Protein AF-A0A1A9WPB1-F1 (afdb_monomer)

Foldseek 3Di:
DQVVLVVVLCVQQVDDDPALLVCLLLQSVLSNLCVLPPPLLPVVQQDNVDDDLVNSVSSVVSVVSSCVVVPHPDDDPNVCSSVSNRVSSSVVSVVSVVVSVVSVVVVVVVCVVVVHDDPPDDDDDDDDDDDDDDDDDDDDDDDDDDDDDDDDDDDDDDDDDDDDDDDDDDDDDDDDDDDD

Solvent-accessible surface area (backbone atoms only — not comparable to full-atom values): 12005 Å² total; per-residue (Å²): 109,74,66,57,56,42,51,52,52,19,68,74,65,78,49,85,71,90,49,66,43,66,58,30,33,26,42,68,61,40,55,53,46,32,73,76,38,77,82,50,53,47,72,90,75,53,55,77,86,46,83,51,69,72,44,16,54,51,29,43,47,38,44,48,52,31,33,56,74,74,66,51,85,74,82,77,60,58,75,48,30,57,68,48,36,52,68,52,32,45,53,49,49,54,53,50,50,54,56,50,50,56,52,51,51,54,51,50,52,54,33,56,76,67,69,52,84,76,82,86,67,79,92,72,75,87,77,80,81,85,78,84,87,80,88,83,89,82,87,88,85,81,88,80,89,88,85,89,79,92,82,92,85,91,83,91,84,88,84,88,82,88,81,89,84,85,84,90,87,90,87,88,83,90,81,89,80,91,89,135

InterPro domains:
  IPR001715 Calponin homology domain [PF00307] (3-104)
  IPR001715 Calponin homology domain [PS50021] (1-101)
  IPR027328 Microtubule-associated protein RP/EB [PTHR10623] (3-162)
  IPR036872 CH domain superfamily [G3DSA:1.10.418.10] (1-106)
  IPR036872 CH domain superfamily [SSF47576] (3-103)

Mean predicted aligned error: 16.99 Å

pLDDT: mean 71.9, std 26.53, range [24.67, 97.69]

Radius of gyration: 29.9 Å; Cα contacts (8 Å, |Δi|>4): 111; chains: 1; bounding box: 97×43×78 Å

Sequence (180 aa):
MSRELLNWLNAMVEGHYKETEELKSGVAYCQIMEQLFPKCIGMQKLKTDAVLEYEFVHNFKLLQDAFNYMGYEKKISIEDLKRRSFKHNFEFLQWFKKLFDIHRIAQADLLALAGCKISTEPIQKPSILETEEKSITHQPFAETEEKPTTSQATSDSSKKITSQLTPSIKGKISNKAKPV

Secondary structure (DSSP, 8-state):
-HHHHHHHHHHHHT----SGGGGGGSHHHHHHHHHHSTTSS-GGG--TT--SHHHHHHHHHHHHHHHHHTT------HHHHHTT-HHHHHHHHHHHHHHHHHHHHHHHHHHHHTT----------PPP----------------------------------------------------

Structure (mmCIF, N/CA/C/O backbone):
data_AF-A0A1A9WPB1-F1
#
_entry.id   AF-A0A1A9WPB1-F1
#
loop_
_atom_site.group_PDB
_atom_site.id
_atom_site.type_symbol
_atom_site.label_atom_id
_atom_site.label_alt_id
_atom_site.label_comp_id
_atom_site.label_asym_id
_atom_site.label_entity_id
_atom_site.label_seq_id
_atom_site.pdbx_PDB_ins_code
_atom_site.Cartn_x
_atom_site.Cartn_y
_atom_site.Cartn_z
_atom_site.occupancy
_atom_site.B_iso_or_equiv
_atom_site.auth_seq_id
_atom_site.auth_comp_id
_atom_site.auth_asym_id
_atom_site.auth_atom_id
_atom_site.pdbx_PDB_model_num
ATOM 1 N N . MET A 1 1 ? -7.249 13.005 -11.230 1.00 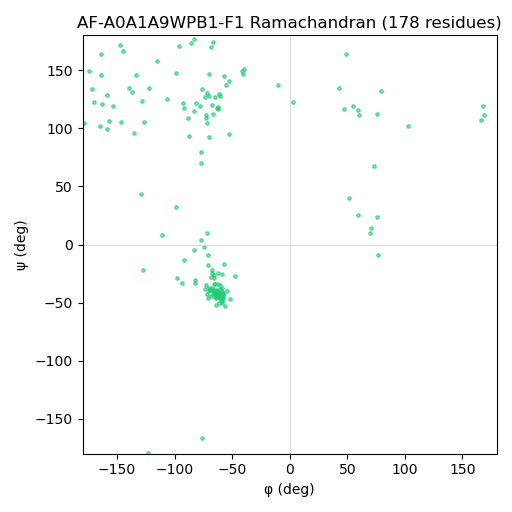61.50 1 MET A N 1
ATOM 2 C CA . MET A 1 1 ? -6.067 12.723 -10.378 1.00 61.50 1 MET A CA 1
ATOM 3 C C . MET A 1 1 ? -6.327 11.694 -9.272 1.00 61.50 1 MET A C 1
ATOM 5 O O . MET A 1 1 ? -5.977 10.544 -9.483 1.00 61.50 1 MET A O 1
ATOM 9 N N . SER A 1 2 ? -6.942 12.015 -8.117 1.00 73.50 2 SER A N 1
ATOM 10 C CA . SER A 1 2 ? -7.079 11.016 -7.024 1.00 73.50 2 SER A CA 1
ATOM 11 C C . SER A 1 2 ? -7.963 9.816 -7.386 1.00 73.50 2 SER A C 1
ATOM 13 O O . SER A 1 2 ? -7.590 8.680 -7.109 1.00 73.50 2 SER A O 1
ATOM 15 N N . ARG A 1 3 ? -9.087 10.054 -8.077 1.00 84.56 3 ARG A N 1
ATOM 16 C CA . ARG A 1 3 ? -9.977 8.988 -8.570 1.00 84.56 3 ARG A CA 1
ATOM 17 C C . ARG A 1 3 ? -9.317 8.060 -9.587 1.00 84.56 3 ARG A C 1
ATOM 19 O O . ARG A 1 3 ? -9.536 6.863 -9.517 1.00 84.56 3 ARG A O 1
ATOM 26 N N . GLU A 1 4 ? -8.498 8.576 -10.500 1.00 91.44 4 GLU A N 1
ATOM 27 C CA . GLU A 1 4 ? -7.783 7.734 -11.475 1.00 91.44 4 GLU A CA 1
ATOM 28 C C . GLU A 1 4 ? -6.815 6.776 -10.781 1.00 91.44 4 GLU A C 1
ATOM 30 O O . GLU A 1 4 ? -6.770 5.593 -11.104 1.00 91.44 4 GLU A O 1
ATOM 35 N N . LEU A 1 5 ? -6.078 7.281 -9.790 1.00 93.31 5 LEU A N 1
ATOM 36 C CA . LEU A 1 5 ? -5.119 6.486 -9.035 1.00 93.31 5 LEU A CA 1
ATOM 37 C C . LEU A 1 5 ? -5.817 5.404 -8.203 1.00 93.31 5 LEU A C 1
ATOM 39 O O . LEU A 1 5 ? -5.347 4.271 -8.130 1.00 93.31 5 LEU A O 1
ATOM 43 N N . LEU A 1 6 ? -6.969 5.741 -7.623 1.00 94.19 6 LEU A N 1
ATOM 44 C CA . LEU A 1 6 ? -7.790 4.786 -6.890 1.00 94.19 6 LEU A CA 1
ATOM 45 C C . LEU A 1 6 ? -8.433 3.746 -7.816 1.00 94.19 6 LEU A C 1
ATOM 47 O O . LEU A 1 6 ? -8.446 2.568 -7.485 1.00 94.19 6 LEU A O 1
ATOM 51 N N . ASN A 1 7 ? -8.896 4.155 -9.000 1.00 95.25 7 ASN A N 1
ATOM 52 C CA . ASN A 1 7 ? -9.425 3.244 -10.014 1.00 95.25 7 ASN A CA 1
ATOM 53 C C . ASN A 1 7 ? -8.358 2.256 -10.493 1.00 95.25 7 ASN A C 1
ATOM 55 O O . ASN A 1 7 ? -8.648 1.072 -10.630 1.00 95.25 7 ASN A O 1
ATOM 59 N N . TRP A 1 8 ? -7.122 2.721 -10.705 1.00 95.12 8 TRP A N 1
ATOM 60 C CA . TRP A 1 8 ? -5.996 1.834 -11.000 1.00 95.12 8 TRP A CA 1
ATOM 61 C C . TRP A 1 8 ? -5.783 0.819 -9.874 1.00 95.12 8 TRP A C 1
ATOM 63 O O . TRP A 1 8 ? -5.683 -0.374 -10.144 1.00 95.12 8 TRP A O 1
ATOM 73 N N . LEU A 1 9 ? -5.746 1.276 -8.621 1.00 96.25 9 LEU A N 1
ATOM 74 C CA . LEU A 1 9 ? -5.547 0.388 -7.480 1.00 96.25 9 LEU A CA 1
ATOM 75 C C . LEU A 1 9 ? -6.672 -0.650 -7.376 1.00 96.25 9 LEU A C 1
ATOM 77 O O . LEU A 1 9 ? -6.382 -1.832 -7.226 1.00 96.25 9 LEU A O 1
ATOM 81 N N . ASN A 1 10 ? -7.930 -0.233 -7.532 1.00 96.12 10 ASN A N 1
ATOM 82 C CA . ASN A 1 10 ? -9.084 -1.133 -7.559 1.00 96.12 10 ASN A CA 1
ATOM 83 C C . ASN A 1 10 ? -8.972 -2.183 -8.667 1.00 96.12 10 ASN A C 1
ATOM 85 O O . ASN A 1 10 ? -9.239 -3.350 -8.411 1.00 96.12 10 ASN A O 1
ATOM 89 N N . ALA A 1 11 ? -8.532 -1.796 -9.867 1.00 95.44 11 ALA A N 1
ATOM 90 C CA . ALA A 1 11 ? -8.323 -2.737 -10.965 1.00 95.44 11 ALA A CA 1
ATOM 91 C C . ALA A 1 11 ? -7.200 -3.745 -10.675 1.00 95.44 11 ALA A C 1
ATOM 93 O O . ALA A 1 11 ? -7.296 -4.894 -11.087 1.00 95.44 11 ALA A O 1
ATOM 94 N N . MET A 1 12 ? -6.149 -3.338 -9.955 1.00 94.75 12 MET A N 1
ATOM 95 C CA . MET A 1 12 ? -5.033 -4.225 -9.617 1.00 94.75 12 MET A CA 1
ATOM 96 C C . MET A 1 12 ? -5.403 -5.301 -8.599 1.00 94.75 12 MET A C 1
ATOM 98 O O . MET A 1 12 ? -4.882 -6.408 -8.680 1.00 94.75 12 MET A O 1
ATOM 102 N N . VAL A 1 13 ? -6.237 -4.976 -7.612 1.00 94.88 13 VAL A N 1
ATOM 103 C CA . VAL A 1 13 ? -6.551 -5.892 -6.500 1.00 94.88 13 VAL A CA 1
ATOM 104 C C . VAL A 1 13 ? -7.982 -6.415 -6.527 1.00 94.88 13 VAL A C 1
ATOM 106 O O . VAL A 1 13 ? -8.415 -7.023 -5.555 1.00 94.88 13 VAL A O 1
ATOM 109 N N . GLU A 1 14 ? -8.715 -6.140 -7.609 1.00 93.81 14 GLU A N 1
ATOM 110 C CA . GLU A 1 14 ? -10.153 -6.420 -7.730 1.00 93.81 14 GLU A CA 1
ATOM 111 C C . GLU A 1 14 ? -10.948 -5.845 -6.539 1.00 93.81 14 GLU A C 1
ATOM 113 O O . GLU A 1 14 ? -11.856 -6.460 -5.986 1.00 93.81 14 GLU A O 1
ATOM 118 N N . GLY A 1 15 ? -10.555 -4.641 -6.113 1.00 91.38 15 GLY A N 1
ATOM 119 C CA . GLY A 1 15 ? -11.077 -3.961 -4.931 1.00 91.38 15 GLY A CA 1
ATOM 120 C C . GLY A 1 15 ? -12.194 -2.960 -5.229 1.00 91.38 15 GLY A C 1
ATOM 121 O O . GLY A 1 15 ? -12.463 -2.586 -6.372 1.00 91.38 15 GLY A O 1
ATOM 122 N N . HIS A 1 16 ? -12.812 -2.463 -4.158 1.00 94.19 16 HIS A N 1
ATOM 123 C CA . HIS A 1 16 ? -13.892 -1.473 -4.213 1.00 94.19 16 HIS A CA 1
ATOM 124 C C . HIS A 1 16 ? -13.634 -0.271 -3.295 1.00 94.19 16 HIS A C 1
ATOM 126 O O . HIS A 1 16 ? -14.537 0.199 -2.602 1.00 94.19 16 HIS A O 1
ATOM 132 N N . TYR A 1 17 ? -12.402 0.235 -3.289 1.00 93.75 17 TYR A N 1
ATOM 133 C CA . TYR A 1 17 ? -12.035 1.418 -2.521 1.00 93.75 17 TYR A CA 1
ATOM 134 C C . TYR A 1 17 ? -12.674 2.673 -3.125 1.00 93.75 17 TYR A C 1
ATOM 136 O O . TYR A 1 17 ? -12.537 2.942 -4.323 1.00 93.75 17 TYR A O 1
ATOM 144 N N . LYS A 1 18 ? -13.369 3.451 -2.297 1.00 93.19 18 LYS A N 1
ATOM 145 C CA . LYS A 1 18 ? -14.063 4.693 -2.678 1.00 93.19 18 LYS A CA 1
ATOM 146 C C . LYS A 1 18 ? -13.239 5.931 -2.361 1.00 93.19 18 LYS A C 1
ATOM 148 O O . LYS A 1 18 ? -13.340 6.939 -3.061 1.00 93.19 18 LYS A O 1
ATOM 153 N N . GLU A 1 19 ? -12.399 5.840 -1.335 1.00 92.12 19 GLU A N 1
ATOM 154 C CA . GLU A 1 19 ? -11.567 6.936 -0.856 1.00 92.12 19 GLU A CA 1
ATOM 155 C C . GLU A 1 19 ? -10.132 6.469 -0.612 1.00 92.12 19 GLU A C 1
ATOM 157 O O . GLU A 1 19 ? -9.880 5.361 -0.145 1.00 92.12 19 GLU A O 1
ATOM 162 N N . THR A 1 20 ? -9.162 7.351 -0.858 1.00 92.00 20 THR A N 1
ATOM 163 C CA . THR A 1 20 ? -7.738 7.074 -0.593 1.00 92.00 20 THR A CA 1
ATOM 164 C C . THR A 1 20 ? -7.465 6.745 0.879 1.00 92.00 20 THR A C 1
ATOM 166 O O . THR A 1 20 ? -6.513 6.046 1.205 1.00 92.00 20 THR A O 1
ATOM 169 N N . GLU A 1 21 ? -8.311 7.230 1.779 1.00 91.62 21 GLU A N 1
ATOM 170 C CA . GLU A 1 21 ? -8.232 6.987 3.215 1.00 91.62 21 GLU A CA 1
ATOM 171 C C . GLU A 1 21 ? -8.502 5.532 3.622 1.00 91.62 21 GLU A C 1
ATOM 173 O O . GLU A 1 21 ? -8.019 5.096 4.666 1.00 91.62 21 GLU A O 1
ATOM 178 N N . GLU A 1 22 ? -9.236 4.767 2.811 1.00 92.88 22 GLU A N 1
ATOM 179 C CA . GLU A 1 22 ? -9.514 3.344 3.056 1.00 92.88 22 GLU A CA 1
ATOM 180 C C . GLU A 1 22 ? -8.262 2.469 2.853 1.00 92.88 22 GLU A C 1
ATOM 182 O O . GLU A 1 22 ? -8.154 1.365 3.396 1.00 92.88 22 GLU A O 1
ATOM 187 N N . LEU A 1 23 ? -7.253 3.003 2.157 1.00 94.25 23 LEU A N 1
ATOM 188 C CA . LEU A 1 23 ? -5.957 2.352 1.949 1.00 94.25 23 LEU A CA 1
ATOM 189 C C . LEU A 1 23 ? -5.105 2.287 3.222 1.00 94.25 23 LEU A C 1
ATOM 191 O O . LEU A 1 23 ? -4.108 1.563 3.255 1.00 94.25 23 LEU A O 1
ATOM 195 N N . LYS A 1 24 ? -5.522 2.971 4.296 1.00 94.56 24 LYS A N 1
ATOM 196 C CA . LYS A 1 24 ? -4.900 2.869 5.623 1.00 94.56 24 LYS A CA 1
ATOM 197 C C . LYS A 1 24 ? -4.880 1.443 6.176 1.00 94.56 24 LYS A C 1
ATOM 199 O O . LYS A 1 24 ? -4.152 1.180 7.120 1.00 94.56 24 LYS A O 1
ATOM 204 N N . SER A 1 25 ? -5.689 0.534 5.629 1.00 95.62 25 SER A N 1
ATOM 205 C CA . SER A 1 25 ? -5.689 -0.878 6.021 1.00 95.62 25 SER A CA 1
ATOM 206 C C . SER A 1 25 ? -4.400 -1.611 5.641 1.00 95.62 25 SER A C 1
ATOM 208 O O . SER A 1 25 ? -4.091 -2.647 6.227 1.00 95.62 25 SER A O 1
ATOM 210 N N . GLY A 1 26 ? -3.651 -1.103 4.657 1.00 95.94 26 GLY A N 1
ATOM 211 C CA . GLY A 1 26 ? -2.434 -1.735 4.146 1.00 95.94 26 GLY A CA 1
ATOM 212 C C . GLY A 1 26 ? -2.674 -2.937 3.221 1.00 95.94 26 GLY A C 1
ATOM 213 O O . GLY A 1 26 ? -1.731 -3.400 2.582 1.00 95.94 26 GLY A O 1
ATOM 214 N N . VAL A 1 27 ? -3.916 -3.422 3.110 1.00 97.25 27 VAL A N 1
ATOM 215 C CA . VAL A 1 27 ? -4.269 -4.668 2.404 1.00 97.25 27 VAL A CA 1
ATOM 216 C C . VAL A 1 27 ? -3.974 -4.572 0.911 1.00 97.25 27 VAL A C 1
ATOM 218 O O . VAL A 1 27 ? -3.226 -5.396 0.387 1.00 97.25 27 VAL A O 1
ATOM 221 N N . ALA A 1 28 ? -4.467 -3.521 0.251 1.00 97.12 28 ALA A N 1
ATOM 222 C CA . ALA A 1 28 ? -4.238 -3.312 -1.177 1.00 97.12 28 ALA A CA 1
ATOM 223 C C . ALA A 1 28 ? -2.746 -3.238 -1.533 1.00 97.12 28 ALA A C 1
ATOM 225 O O . ALA A 1 28 ? -2.304 -3.826 -2.516 1.00 97.12 28 ALA A O 1
ATOM 226 N N . TYR A 1 29 ? -1.942 -2.552 -0.713 1.00 97.00 29 TYR A N 1
ATOM 227 C CA . TYR A 1 29 ? -0.501 -2.438 -0.955 1.00 97.00 29 TYR A CA 1
ATOM 228 C C . TYR A 1 29 ? 0.203 -3.790 -0.847 1.00 97.00 29 TYR A C 1
ATOM 230 O O . TYR A 1 29 ? 1.049 -4.110 -1.678 1.00 97.00 29 TYR A O 1
ATOM 238 N N . CYS A 1 30 ? -0.179 -4.597 0.143 1.00 97.00 30 CYS A N 1
ATOM 239 C CA . CYS A 1 30 ? 0.328 -5.953 0.310 1.00 97.00 30 CYS A CA 1
ATOM 240 C C . CYS A 1 30 ? -0.045 -6.847 -0.883 1.00 97.00 30 CYS A C 1
ATOM 242 O O . CYS A 1 30 ? 0.814 -7.530 -1.432 1.00 97.00 30 CYS A O 1
ATOM 244 N N . GLN A 1 31 ? -1.297 -6.792 -1.340 1.00 96.50 31 GLN A N 1
ATOM 245 C CA . GLN A 1 31 ? -1.754 -7.553 -2.505 1.00 96.50 31 GLN A CA 1
ATOM 246 C C . GLN A 1 31 ? -0.991 -7.174 -3.781 1.00 96.50 31 GLN A C 1
ATOM 248 O O . GLN A 1 31 ? -0.545 -8.055 -4.512 1.00 96.50 31 GLN A O 1
ATOM 253 N N . ILE A 1 32 ? -0.786 -5.876 -4.038 1.00 95.69 32 ILE A N 1
ATOM 254 C CA . ILE A 1 32 ? -0.014 -5.427 -5.207 1.00 95.69 32 ILE A CA 1
ATOM 255 C C . ILE A 1 32 ? 1.452 -5.864 -5.094 1.00 95.69 32 ILE A C 1
ATOM 257 O O . ILE A 1 32 ? 2.043 -6.279 -6.090 1.00 95.69 32 ILE A O 1
ATOM 261 N N . MET A 1 33 ? 2.046 -5.805 -3.899 1.00 94.94 33 MET A N 1
ATOM 262 C CA . MET A 1 33 ? 3.419 -6.275 -3.690 1.00 94.94 33 MET A CA 1
ATOM 263 C C . MET A 1 33 ? 3.577 -7.767 -3.966 1.00 94.94 33 MET A C 1
ATOM 265 O O . MET A 1 33 ? 4.542 -8.151 -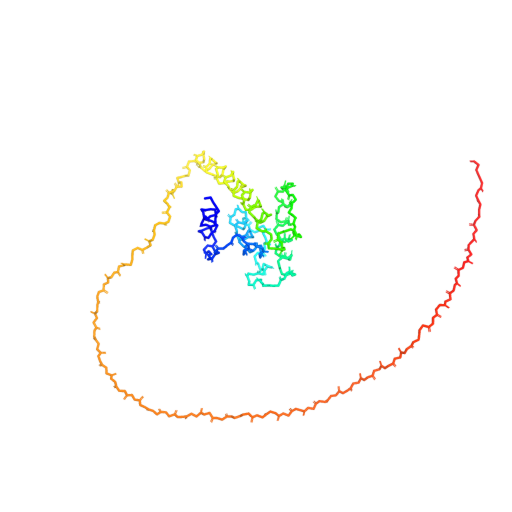4.620 1.00 94.94 33 MET A O 1
ATOM 269 N N . GLU A 1 34 ? 2.620 -8.593 -3.548 1.00 93.50 34 GLU A N 1
ATOM 270 C CA . GLU A 1 34 ? 2.624 -10.028 -3.846 1.00 93.50 34 GLU A CA 1
ATOM 271 C C . GLU A 1 34 ? 2.531 -10.302 -5.361 1.00 93.50 34 GLU A C 1
ATOM 273 O O . GLU A 1 34 ? 3.153 -11.238 -5.859 1.00 93.50 34 GLU A O 1
ATOM 278 N N . GLN A 1 35 ? 1.813 -9.460 -6.118 1.00 91.44 35 GLN A N 1
ATOM 279 C CA . GLN A 1 35 ? 1.756 -9.557 -7.584 1.00 91.44 35 GLN A CA 1
ATOM 280 C C . GLN A 1 35 ? 3.049 -9.107 -8.275 1.00 91.44 35 GLN A C 1
ATOM 282 O O . GLN A 1 35 ? 3.405 -9.641 -9.325 1.00 91.44 35 GLN A O 1
ATOM 287 N N . LEU A 1 36 ? 3.742 -8.104 -7.727 1.00 90.62 36 LEU A N 1
ATOM 288 C CA . LEU A 1 36 ? 5.032 -7.655 -8.255 1.00 90.62 36 LEU A CA 1
ATOM 289 C C . LEU A 1 36 ? 6.143 -8.666 -7.960 1.00 90.62 36 LEU A C 1
ATOM 291 O O . LEU A 1 36 ? 6.964 -8.950 -8.834 1.00 90.62 36 LEU A O 1
ATOM 295 N N . PHE A 1 37 ? 6.150 -9.202 -6.739 1.00 89.38 37 PHE A N 1
ATOM 296 C CA . PHE A 1 37 ? 7.166 -10.109 -6.222 1.00 89.38 37 PHE A CA 1
ATOM 297 C C . PHE A 1 37 ? 6.485 -11.270 -5.489 1.00 89.38 37 PHE A C 1
ATOM 299 O O . PHE A 1 37 ? 6.147 -11.149 -4.306 1.00 89.38 37 PHE A O 1
ATOM 306 N N . PRO A 1 38 ? 6.287 -12.412 -6.166 1.00 90.50 38 PRO A N 1
ATOM 307 C CA . PRO A 1 38 ? 5.649 -13.566 -5.554 1.00 90.50 38 PRO A CA 1
ATOM 308 C C . PRO A 1 38 ? 6.361 -13.994 -4.266 1.00 90.50 38 PRO A C 1
ATOM 310 O O . PRO A 1 38 ? 7.588 -14.097 -4.237 1.00 90.50 38 PRO A O 1
ATOM 313 N N . LYS A 1 39 ? 5.585 -14.314 -3.224 1.00 89.69 39 LYS A N 1
ATOM 314 C CA . LYS A 1 39 ? 6.033 -14.787 -1.904 1.00 89.69 39 LYS A CA 1
ATOM 315 C C . LYS A 1 39 ? 6.739 -13.745 -1.023 1.00 89.69 39 LYS A C 1
ATOM 317 O O . LYS A 1 39 ? 7.340 -14.141 -0.024 1.00 89.69 39 LYS A O 1
ATOM 322 N N . CYS A 1 40 ? 6.668 -12.446 -1.333 1.00 93.06 40 CYS A N 1
ATOM 323 C CA . CYS A 1 40 ? 7.361 -11.420 -0.540 1.00 93.06 40 CYS A CA 1
ATOM 324 C C . CYS A 1 40 ? 6.609 -10.978 0.731 1.00 93.06 40 CYS A C 1
ATOM 326 O O . CYS A 1 40 ? 7.254 -10.640 1.719 1.00 93.06 40 CYS A O 1
ATOM 328 N N . ILE A 1 41 ? 5.271 -11.000 0.744 1.00 94.38 41 ILE A N 1
ATOM 329 C CA . ILE A 1 41 ? 4.464 -10.509 1.880 1.00 94.38 41 ILE A CA 1
ATOM 330 C C . ILE A 1 41 ? 4.101 -11.642 2.846 1.00 94.38 41 ILE A C 1
ATOM 332 O O . ILE A 1 41 ? 3.976 -11.436 4.055 1.00 94.38 41 ILE A O 1
ATOM 336 N N . GLY A 1 42 ? 3.912 -12.855 2.318 1.00 92.44 42 GLY A N 1
ATOM 337 C CA . GLY A 1 42 ? 3.380 -13.980 3.081 1.00 92.44 42 GLY A CA 1
ATOM 338 C C . GLY A 1 42 ? 1.885 -13.813 3.355 1.00 92.44 42 GLY A C 1
ATOM 339 O O . GLY A 1 42 ? 1.475 -13.664 4.504 1.00 92.44 42 GLY A O 1
ATOM 340 N N . MET A 1 43 ? 1.072 -13.883 2.296 1.00 94.25 43 MET A N 1
ATOM 341 C CA . MET A 1 43 ? -0.380 -13.621 2.294 1.00 94.25 43 MET A CA 1
ATOM 342 C C . MET A 1 43 ? -1.187 -14.309 3.406 1.00 94.25 43 MET A C 1
ATOM 344 O O . MET A 1 43 ? -2.188 -13.765 3.849 1.00 94.25 43 MET A O 1
ATOM 348 N N . GLN A 1 44 ? -0.731 -15.454 3.918 1.00 94.69 44 GLN A N 1
ATOM 349 C CA . GLN A 1 44 ? -1.356 -16.151 5.053 1.00 94.69 44 GLN A CA 1
ATOM 350 C C . GLN A 1 44 ? -1.362 -15.332 6.356 1.00 94.69 44 GLN A C 1
ATOM 352 O O . GLN A 1 44 ? -2.180 -15.564 7.239 1.00 94.69 44 GLN A O 1
ATOM 357 N N . LYS A 1 45 ? -0.427 -14.388 6.504 1.00 95.94 45 LYS A N 1
ATOM 358 C CA . LYS A 1 45 ? -0.317 -13.506 7.675 1.00 95.94 45 LYS A CA 1
ATOM 359 C C . LYS A 1 45 ? -1.081 -12.196 7.497 1.00 95.94 45 LYS A C 1
ATOM 361 O O . LYS A 1 45 ? -1.216 -11.454 8.471 1.00 95.94 45 LYS A O 1
ATOM 366 N N . LEU A 1 46 ? -1.501 -11.874 6.275 1.00 97.69 46 LEU A N 1
ATOM 367 C CA . LEU A 1 46 ? -2.154 -10.611 5.957 1.00 97.69 46 LEU A CA 1
ATOM 368 C C . LEU A 1 46 ? -3.565 -10.596 6.549 1.00 97.69 46 LEU A C 1
ATOM 370 O O . LEU A 1 46 ? -4.342 -11.522 6.338 1.00 97.69 46 LEU A O 1
ATOM 374 N N . LYS A 1 47 ? -3.916 -9.524 7.262 1.00 97.44 47 LYS A N 1
ATOM 375 C CA . LYS A 1 47 ? -5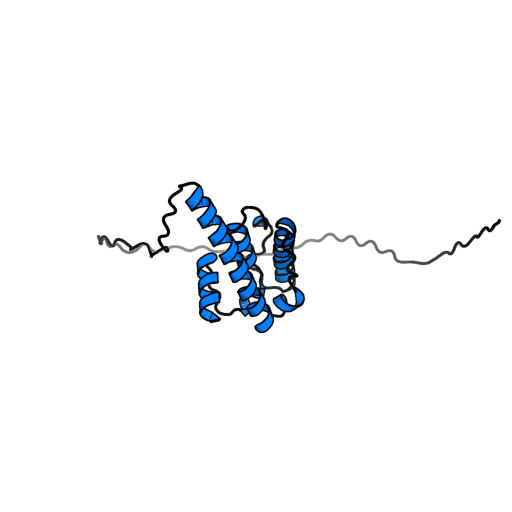.278 -9.322 7.766 1.00 97.44 47 LYS A CA 1
ATOM 376 C C . LYS A 1 47 ? -6.103 -8.613 6.694 1.00 97.44 47 LYS A C 1
ATOM 378 O O . LYS A 1 47 ? -6.063 -7.387 6.612 1.00 97.44 47 LYS A O 1
ATOM 383 N N . THR A 1 48 ? -6.802 -9.378 5.860 1.00 95.81 48 THR A N 1
ATOM 384 C CA . THR A 1 48 ? -7.592 -8.875 4.719 1.00 95.81 48 THR A CA 1
ATOM 385 C C . THR A 1 48 ? -8.802 -8.049 5.140 1.00 95.81 48 THR A C 1
ATOM 387 O O . THR A 1 48 ? -9.073 -7.020 4.531 1.00 95.81 48 THR A O 1
ATOM 390 N N . ASP A 1 49 ? -9.460 -8.437 6.230 1.00 95.25 49 ASP A N 1
ATOM 391 C CA . ASP A 1 49 ? -10.659 -7.771 6.758 1.00 95.25 49 ASP A CA 1
ATOM 392 C C . ASP A 1 49 ? -10.324 -6.813 7.910 1.00 95.25 49 ASP A C 1
ATOM 394 O O . ASP A 1 49 ? -11.084 -6.661 8.865 1.00 95.25 49 ASP A O 1
ATOM 398 N N . ALA A 1 50 ? -9.137 -6.199 7.859 1.00 95.00 50 ALA A N 1
ATOM 399 C CA . ALA A 1 50 ? -8.660 -5.316 8.913 1.00 95.00 50 ALA A CA 1
ATOM 400 C C . ALA A 1 50 ? -9.599 -4.115 9.094 1.00 95.00 50 ALA A C 1
ATOM 402 O O . ALA A 1 50 ? -9.850 -3.357 8.153 1.00 95.00 50 ALA A O 1
ATOM 403 N N . VAL A 1 51 ? -10.039 -3.889 10.332 1.00 93.81 51 VAL A N 1
ATOM 404 C CA . VAL A 1 51 ? -10.876 -2.735 10.710 1.00 93.81 51 VAL A CA 1
ATOM 405 C C . VAL A 1 51 ? -10.304 -1.957 11.892 1.00 93.81 51 VAL A C 1
ATOM 407 O O . VAL A 1 51 ? -10.608 -0.772 12.051 1.00 93.81 51 VAL A O 1
ATOM 410 N N . LEU A 1 52 ? -9.448 -2.588 12.702 1.00 95.06 52 LEU A N 1
ATOM 411 C CA . LEU A 1 52 ? -8.846 -1.981 13.887 1.00 95.06 52 LEU A CA 1
ATOM 412 C C . LEU A 1 52 ? -7.431 -1.467 13.594 1.00 95.06 52 LEU A C 1
ATOM 414 O O . LEU A 1 52 ? -6.674 -2.052 12.826 1.00 95.06 52 LEU A O 1
ATOM 418 N N . GLU A 1 53 ? -7.020 -0.386 14.261 1.00 94.38 53 GLU A N 1
ATOM 419 C CA . GLU A 1 53 ? -5.726 0.253 13.972 1.00 94.38 53 GLU A CA 1
ATOM 420 C C . GLU A 1 53 ? -4.515 -0.660 14.191 1.00 94.38 53 GLU A C 1
ATOM 422 O O . GLU A 1 53 ? -3.545 -0.589 13.437 1.00 94.38 53 GLU A O 1
ATOM 427 N N . TYR A 1 54 ? -4.556 -1.546 15.190 1.00 95.19 54 TYR A N 1
ATOM 428 C CA . TYR A 1 54 ? -3.456 -2.486 15.422 1.00 95.19 54 TYR A CA 1
ATOM 429 C C . TYR A 1 54 ? -3.304 -3.494 14.269 1.00 95.19 54 TYR A C 1
ATOM 431 O O . TYR A 1 54 ? -2.205 -3.989 14.021 1.00 95.19 54 TYR A O 1
ATOM 439 N N . GLU A 1 55 ? -4.385 -3.770 13.535 1.00 96.75 55 GLU A N 1
ATOM 440 C CA . GLU A 1 55 ? -4.380 -4.618 12.343 1.00 96.75 55 GLU A CA 1
ATOM 441 C C . GLU A 1 55 ? -3.745 -3.899 11.158 1.00 96.75 55 GLU A C 1
ATOM 443 O O . GLU A 1 55 ? -2.956 -4.495 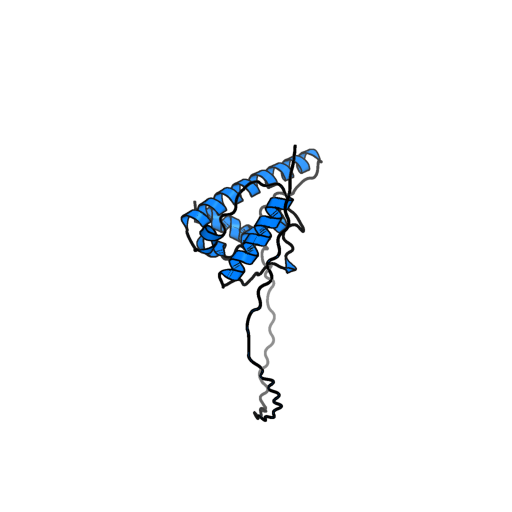10.427 1.00 96.75 55 GLU A O 1
ATOM 448 N N . PHE A 1 56 ? -4.005 -2.597 11.022 1.00 96.19 56 PHE A N 1
ATOM 449 C CA . PHE A 1 56 ? -3.353 -1.751 10.021 1.00 96.19 56 PHE A CA 1
ATOM 450 C C . PHE A 1 56 ? -1.844 -1.704 10.252 1.00 96.19 56 PHE A C 1
ATOM 452 O O . PHE A 1 56 ? -1.060 -1.882 9.322 1.00 96.19 56 PHE A O 1
ATOM 459 N N . VAL A 1 57 ? -1.426 -1.518 11.510 1.00 96.06 57 VAL A N 1
ATOM 460 C CA . VAL A 1 57 ? -0.007 -1.533 11.891 1.00 96.06 57 VAL A CA 1
ATOM 461 C C . VAL A 1 57 ? 0.638 -2.874 11.544 1.00 96.06 57 VAL A C 1
ATOM 463 O O . VAL A 1 57 ? 1.744 -2.890 11.008 1.00 96.06 57 VAL A O 1
ATOM 466 N N . HIS A 1 58 ? -0.039 -3.992 11.819 1.00 97.38 58 HIS A N 1
ATOM 467 C CA . HIS A 1 58 ? 0.434 -5.327 11.443 1.00 97.38 58 HIS A CA 1
ATOM 468 C C . HIS A 1 58 ? 0.629 -5.460 9.927 1.00 97.38 58 HIS A C 1
ATOM 470 O O . HIS A 1 58 ? 1.711 -5.837 9.482 1.00 97.38 58 HIS A O 1
ATOM 476 N N . ASN A 1 59 ? -0.372 -5.078 9.132 1.00 97.69 59 ASN A N 1
ATOM 477 C CA . ASN A 1 59 ? -0.293 -5.142 7.672 1.00 97.69 59 ASN A CA 1
ATOM 478 C C . ASN A 1 59 ? 0.835 -4.256 7.114 1.00 97.69 59 ASN A C 1
ATOM 480 O O . ASN A 1 59 ? 1.597 -4.690 6.253 1.00 97.69 59 ASN A O 1
ATOM 484 N N . PHE A 1 60 ? 1.011 -3.038 7.633 1.00 96.44 60 PHE A N 1
ATOM 485 C CA . PHE A 1 60 ? 2.105 -2.168 7.195 1.00 96.44 60 PHE A CA 1
ATOM 486 C C . PHE A 1 60 ? 3.493 -2.670 7.606 1.00 96.44 60 PHE A C 1
ATOM 488 O O . PHE A 1 60 ? 4.454 -2.400 6.889 1.00 96.44 60 PHE A O 1
ATOM 495 N N . LYS A 1 61 ? 3.618 -3.419 8.709 1.00 95.50 61 LYS A N 1
ATOM 496 C CA . LYS A 1 61 ? 4.877 -4.099 9.048 1.00 95.50 61 LYS A CA 1
ATOM 497 C C . LYS A 1 61 ? 5.213 -5.196 8.042 1.00 95.50 61 LYS A C 1
ATOM 499 O O . LYS A 1 61 ? 6.351 -5.244 7.596 1.00 95.50 61 LYS A O 1
ATOM 504 N N . LEU A 1 62 ? 4.231 -5.994 7.611 1.00 96.38 62 LEU A N 1
ATOM 505 C CA . LEU A 1 62 ? 4.444 -6.973 6.534 1.00 96.38 62 LEU A CA 1
ATOM 506 C C . LEU A 1 62 ? 4.924 -6.291 5.246 1.00 96.38 62 LEU A C 1
ATOM 508 O O . LEU A 1 62 ? 5.872 -6.747 4.612 1.00 96.38 62 LEU A O 1
ATOM 512 N N . LEU A 1 63 ? 4.309 -5.161 4.889 1.00 96.00 63 LEU A N 1
ATOM 513 C CA . LEU A 1 63 ? 4.731 -4.368 3.736 1.00 96.00 63 LEU A CA 1
ATOM 514 C C . LEU A 1 63 ? 6.165 -3.837 3.886 1.00 96.00 63 LEU A C 1
ATOM 516 O O . LEU A 1 63 ? 6.944 -3.867 2.935 1.00 96.00 63 LEU A O 1
ATOM 520 N N . GLN A 1 64 ? 6.519 -3.357 5.079 1.00 94.88 64 GLN A N 1
ATOM 521 C CA . GLN A 1 64 ? 7.860 -2.868 5.381 1.00 94.88 64 GLN A CA 1
ATOM 522 C C . GLN A 1 64 ? 8.907 -3.985 5.295 1.00 94.88 64 GLN A C 1
ATOM 524 O O . GLN A 1 64 ? 9.975 -3.772 4.724 1.00 94.88 64 GLN A O 1
ATOM 529 N N . ASP A 1 65 ? 8.596 -5.173 5.808 1.00 93.62 65 ASP A N 1
ATOM 530 C CA . ASP A 1 65 ? 9.471 -6.341 5.723 1.00 93.62 65 ASP A CA 1
ATOM 531 C C . ASP A 1 65 ? 9.721 -6.738 4.261 1.00 93.62 65 ASP A C 1
ATOM 533 O O . ASP A 1 65 ? 10.867 -6.982 3.878 1.00 93.62 65 ASP A O 1
ATOM 537 N N . ALA A 1 66 ? 8.686 -6.702 3.415 1.00 93.44 66 ALA A N 1
ATOM 538 C CA . ALA A 1 66 ? 8.841 -6.919 1.978 1.00 93.44 66 ALA A CA 1
ATOM 539 C C . ALA A 1 66 ? 9.716 -5.841 1.317 1.00 93.44 66 ALA A C 1
ATOM 541 O O . ALA A 1 66 ? 10.553 -6.160 0.476 1.00 93.44 66 ALA A O 1
ATOM 542 N N . PHE A 1 67 ? 9.586 -4.569 1.708 1.00 92.00 67 PHE A N 1
ATOM 543 C CA . PHE A 1 67 ? 10.452 -3.506 1.183 1.00 92.00 67 PHE A CA 1
ATOM 544 C C . PHE A 1 67 ? 11.912 -3.689 1.590 1.00 92.00 67 PHE A C 1
ATOM 546 O O . PHE A 1 67 ? 12.796 -3.518 0.752 1.00 92.00 67 PHE A O 1
ATOM 553 N N . ASN A 1 68 ? 12.161 -4.085 2.837 1.00 91.12 68 ASN A N 1
ATOM 554 C CA . ASN A 1 68 ? 13.504 -4.376 3.329 1.00 91.12 68 ASN A CA 1
ATOM 555 C C . ASN A 1 68 ? 14.124 -5.561 2.580 1.00 91.12 68 ASN A C 1
ATOM 557 O O . ASN A 1 68 ? 15.285 -5.494 2.185 1.00 91.12 68 ASN A O 1
ATOM 561 N N . TYR A 1 69 ? 13.344 -6.619 2.341 1.00 89.19 69 TYR A N 1
ATOM 562 C CA . TYR A 1 69 ? 13.784 -7.784 1.575 1.00 89.19 69 TYR A CA 1
ATOM 563 C C . TYR A 1 69 ? 14.191 -7.418 0.139 1.00 89.19 69 TYR A C 1
ATOM 565 O O . TYR A 1 69 ? 15.190 -7.919 -0.370 1.00 89.19 69 TYR A O 1
ATOM 573 N N . MET A 1 70 ? 13.455 -6.498 -0.488 1.00 87.00 70 MET A N 1
ATOM 574 C CA . MET A 1 70 ? 13.736 -6.004 -1.839 1.00 87.00 70 MET A CA 1
ATOM 575 C C . MET A 1 70 ? 14.788 -4.881 -1.886 1.00 87.00 70 MET A C 1
ATOM 577 O O . MET A 1 70 ? 15.160 -4.440 -2.972 1.00 87.00 70 MET A O 1
ATOM 581 N N . GLY A 1 71 ? 15.266 -4.402 -0.733 1.00 86.38 71 GLY A N 1
ATOM 582 C CA . GLY A 1 71 ? 16.268 -3.338 -0.642 1.00 86.38 71 GLY A CA 1
ATOM 583 C C . GLY A 1 71 ? 15.744 -1.920 -0.912 1.00 86.38 71 GLY A C 1
ATOM 584 O O . GLY A 1 71 ? 16.527 -1.047 -1.280 1.00 86.38 71 GLY A O 1
ATOM 585 N N . TYR A 1 72 ? 14.444 -1.647 -0.744 1.00 86.44 72 TYR A N 1
ATOM 586 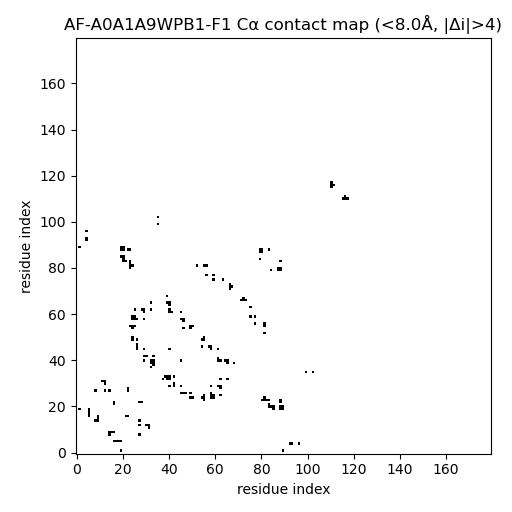C CA . TYR A 1 72 ? 13.917 -0.283 -0.882 1.00 86.44 72 TYR A CA 1
ATOM 587 C C . TYR A 1 72 ? 14.138 0.542 0.394 1.00 86.44 72 TYR A C 1
ATOM 589 O O . TYR A 1 72 ? 13.587 0.239 1.446 1.00 86.44 72 TYR A O 1
ATOM 597 N N . GLU A 1 73 ? 14.840 1.675 0.284 1.00 77.75 73 GLU A N 1
ATOM 598 C CA . GLU A 1 73 ? 15.093 2.598 1.410 1.00 77.75 73 GLU A CA 1
ATOM 599 C C . GLU A 1 73 ? 13.895 3.498 1.782 1.00 77.75 73 GLU A C 1
ATOM 601 O O . GLU A 1 73 ? 13.992 4.378 2.647 1.00 77.75 73 GLU A O 1
ATOM 606 N N . LYS A 1 74 ? 12.736 3.325 1.132 1.00 83.06 74 LYS A N 1
ATOM 607 C CA . LYS A 1 74 ? 11.557 4.150 1.414 1.00 83.06 74 LYS A CA 1
ATOM 608 C C . LYS A 1 74 ? 11.049 3.868 2.827 1.00 83.06 74 LYS A C 1
ATOM 610 O O . LYS A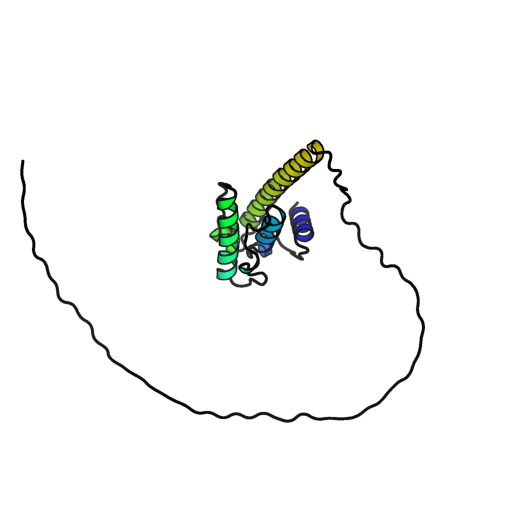 1 74 ? 10.460 2.826 3.100 1.00 83.06 74 LYS A O 1
ATOM 615 N N . LYS A 1 75 ? 11.175 4.864 3.705 1.00 81.06 75 LYS A N 1
ATOM 616 C CA . LYS A 1 75 ? 10.538 4.842 5.025 1.00 81.06 75 LYS A CA 1
ATOM 617 C C . LYS A 1 75 ? 9.017 4.925 4.878 1.00 81.06 75 LYS A C 1
ATOM 619 O O . LYS A 1 75 ? 8.493 5.900 4.337 1.00 81.06 75 LYS A O 1
ATOM 624 N N . ILE A 1 76 ? 8.324 3.905 5.379 1.00 84.50 76 ILE A N 1
ATOM 625 C CA . ILE A 1 76 ? 6.866 3.884 5.510 1.00 84.50 76 ILE A CA 1
ATOM 626 C C . ILE A 1 76 ? 6.513 4.502 6.867 1.00 84.50 76 ILE A C 1
ATOM 628 O O . ILE A 1 76 ? 6.750 3.895 7.910 1.00 84.50 76 ILE A O 1
ATOM 632 N N . SER A 1 77 ? 5.947 5.711 6.874 1.00 89.44 77 SER A N 1
ATOM 633 C CA . SER A 1 77 ? 5.454 6.346 8.105 1.00 89.44 77 SER A CA 1
ATOM 634 C C . SER A 1 77 ? 4.117 5.733 8.527 1.00 89.44 77 SER A C 1
ATOM 636 O O . SER A 1 77 ? 3.054 6.297 8.274 1.00 89.44 77 SER A O 1
ATOM 638 N N . ILE A 1 78 ? 4.161 4.561 9.170 1.00 90.81 78 ILE A N 1
ATOM 639 C CA . ILE A 1 78 ? 2.965 3.800 9.581 1.00 90.81 78 ILE A CA 1
ATOM 640 C C . ILE A 1 78 ? 2.017 4.652 10.442 1.00 90.81 78 ILE A C 1
ATOM 642 O O . ILE A 1 78 ? 0.803 4.603 10.252 1.00 90.81 78 ILE A O 1
ATOM 646 N N . GLU A 1 79 ? 2.565 5.468 11.348 1.00 88.94 79 GLU A N 1
ATOM 647 C CA . GLU A 1 79 ? 1.798 6.375 12.218 1.00 88.94 79 GLU A CA 1
ATOM 648 C C . GLU A 1 79 ? 0.952 7.387 11.431 1.00 88.94 79 GLU A C 1
ATOM 650 O O . GLU A 1 79 ? -0.188 7.680 11.799 1.00 88.94 79 GLU A O 1
ATOM 655 N N . ASP A 1 80 ? 1.474 7.885 10.313 1.00 88.75 80 ASP A N 1
ATOM 656 C CA . ASP A 1 80 ? 0.772 8.863 9.485 1.00 88.75 80 ASP A CA 1
ATOM 657 C C . ASP A 1 80 ? -0.241 8.207 8.545 1.00 88.75 80 ASP A C 1
ATOM 659 O O . ASP A 1 80 ? -1.312 8.770 8.295 1.00 88.75 80 ASP A O 1
ATOM 663 N N . LEU A 1 81 ? 0.058 6.993 8.073 1.00 88.00 81 LEU A N 1
ATOM 664 C CA . LEU A 1 81 ? -0.833 6.226 7.206 1.00 88.00 81 LEU A CA 1
ATOM 665 C C . LEU A 1 81 ? -2.054 5.705 7.969 1.00 88.00 81 LEU A C 1
ATOM 667 O O . LEU A 1 81 ? -3.185 5.891 7.512 1.00 88.00 81 LEU A O 1
ATOM 671 N N . LYS A 1 82 ? -1.856 5.139 9.168 1.00 86.50 82 LYS A N 1
ATOM 672 C CA . LYS A 1 82 ? -2.946 4.548 9.963 1.00 86.50 82 LYS A CA 1
ATOM 673 C C . LYS A 1 82 ? -3.967 5.583 10.451 1.00 86.50 82 LYS A C 1
ATOM 675 O O . LYS A 1 82 ? -5.150 5.271 10.553 1.00 86.50 82 LYS A O 1
ATOM 680 N N . ARG A 1 83 ? -3.541 6.837 10.665 1.00 85.81 83 ARG A N 1
ATOM 681 C CA . ARG A 1 83 ? -4.366 7.953 11.174 1.00 85.81 83 ARG A CA 1
ATOM 682 C C . ARG A 1 83 ? -5.397 8.486 10.164 1.00 85.81 83 ARG A C 1
ATOM 684 O O . ARG A 1 83 ? -6.003 9.527 10.397 1.00 85.81 83 ARG A O 1
ATOM 691 N N . ARG A 1 84 ? -5.610 7.801 9.032 1.00 79.12 84 ARG A N 1
ATOM 692 C CA . ARG A 1 84 ? -6.565 8.208 7.982 1.00 79.12 84 ARG A CA 1
ATOM 693 C C . ARG A 1 84 ? -6.253 9.602 7.402 1.00 79.12 84 ARG A C 1
ATOM 695 O O . ARG A 1 84 ? -7.131 10.286 6.900 1.00 79.12 84 ARG A O 1
ATOM 702 N N . SER A 1 85 ? -4.997 10.056 7.457 1.00 84.94 85 SER A N 1
ATOM 703 C CA . SER A 1 85 ? -4.625 11.351 6.879 1.00 84.94 85 SER A CA 1
ATOM 704 C C . SER A 1 85 ? -4.631 11.255 5.354 1.00 84.94 85 SER A C 1
ATOM 706 O O . SER A 1 85 ? -3.761 10.587 4.788 1.00 84.94 85 SER A O 1
ATOM 708 N N . PHE A 1 86 ? -5.577 11.929 4.687 1.00 86.88 86 PHE A N 1
ATOM 709 C CA . PHE A 1 86 ? -5.673 11.940 3.222 1.00 86.88 86 PHE A CA 1
ATOM 710 C C . PHE A 1 86 ? -4.344 12.309 2.558 1.00 86.88 86 PHE A C 1
ATOM 712 O O . PHE A 1 86 ? -3.891 11.604 1.663 1.00 86.88 86 PHE A O 1
ATOM 719 N N . LYS A 1 87 ? -3.678 13.370 3.038 1.00 89.81 87 LYS A N 1
ATOM 720 C CA . LYS A 1 87 ? -2.407 13.854 2.477 1.00 89.81 87 LYS A CA 1
ATOM 721 C C . LYS A 1 87 ? -1.336 12.760 2.462 1.00 89.81 87 LYS A C 1
ATOM 723 O O . LYS A 1 87 ? -0.762 12.492 1.412 1.00 89.81 87 LYS A O 1
ATOM 728 N N . HIS A 1 88 ? -1.092 12.122 3.606 1.00 89.81 88 HIS A N 1
ATOM 729 C CA . HIS A 1 88 ? -0.039 11.112 3.733 1.00 89.81 88 HIS A CA 1
ATOM 730 C C . HIS A 1 88 ? -0.385 9.829 2.972 1.00 89.81 88 HIS A C 1
ATOM 732 O O . HIS A 1 88 ? 0.475 9.263 2.300 1.00 89.81 88 HIS A O 1
ATOM 738 N N . ASN A 1 89 ? -1.650 9.395 3.023 1.00 90.44 89 ASN A N 1
ATOM 739 C CA . ASN A 1 89 ? -2.102 8.228 2.265 1.00 90.44 89 ASN A CA 1
ATOM 740 C C . ASN A 1 89 ? -2.012 8.468 0.752 1.00 90.44 89 ASN A C 1
ATOM 742 O O . ASN A 1 89 ? -1.568 7.590 0.019 1.00 90.44 89 ASN A O 1
ATOM 746 N N . PHE A 1 90 ? -2.373 9.663 0.284 1.00 92.19 90 PHE A N 1
ATOM 747 C CA . PHE A 1 90 ? -2.287 10.026 -1.127 1.00 92.19 90 PHE A CA 1
ATOM 748 C C . PHE A 1 90 ? -0.840 10.140 -1.615 1.00 92.19 90 PHE A C 1
ATOM 750 O O . PHE A 1 90 ? -0.507 9.601 -2.669 1.00 92.19 90 PHE A O 1
ATOM 757 N N . GLU A 1 91 ? 0.035 10.784 -0.842 1.00 92.38 91 GLU A N 1
ATOM 758 C CA . GLU A 1 91 ? 1.462 10.876 -1.165 1.00 92.38 91 GLU A CA 1
ATOM 759 C C . GLU A 1 91 ? 2.105 9.486 -1.262 1.00 92.38 91 GLU A C 1
ATOM 761 O O . GLU A 1 91 ? 2.851 9.199 -2.204 1.00 92.38 91 GLU A O 1
ATOM 766 N N . PHE A 1 92 ? 1.778 8.593 -0.322 1.00 93.06 92 PHE A N 1
ATOM 767 C CA . PHE A 1 92 ? 2.260 7.219 -0.362 1.00 93.06 92 PHE A CA 1
ATOM 768 C C . PHE A 1 92 ? 1.719 6.458 -1.573 1.00 93.06 92 PHE A C 1
ATOM 770 O O . PHE A 1 92 ? 2.503 5.826 -2.276 1.00 93.06 92 PHE A O 1
ATOM 777 N N . LEU A 1 93 ? 0.422 6.576 -1.876 1.00 94.12 93 LEU A N 1
ATOM 778 C CA . LEU A 1 93 ? -0.188 5.951 -3.049 1.00 94.12 93 LEU A CA 1
ATOM 779 C C . LEU A 1 93 ? 0.473 6.415 -4.356 1.00 94.12 93 LEU A C 1
ATOM 781 O O . LEU A 1 93 ? 0.758 5.599 -5.232 1.00 94.12 93 LEU A O 1
ATOM 785 N N . GLN A 1 94 ? 0.757 7.712 -4.488 1.00 93.00 94 GLN A N 1
ATOM 786 C CA . GLN A 1 94 ? 1.427 8.266 -5.665 1.00 93.00 94 GLN A CA 1
ATOM 787 C C . GLN A 1 94 ? 2.846 7.712 -5.820 1.00 93.00 94 GLN A C 1
ATOM 789 O O . GLN A 1 94 ? 3.243 7.298 -6.912 1.00 93.00 94 GLN A O 1
ATOM 794 N N . TRP A 1 95 ? 3.610 7.681 -4.728 1.00 93.12 95 TRP A N 1
ATOM 795 C CA . TRP A 1 95 ? 4.940 7.082 -4.731 1.00 93.12 95 TRP A CA 1
ATOM 796 C C . TRP A 1 95 ? 4.882 5.586 -5.078 1.00 93.12 95 TRP A C 1
ATOM 798 O O . TRP A 1 95 ? 5.672 5.110 -5.894 1.00 93.12 95 TRP A O 1
ATOM 808 N N . PHE A 1 96 ? 3.912 4.863 -4.518 1.00 94.38 96 PHE A N 1
ATOM 809 C CA . PHE A 1 96 ? 3.731 3.432 -4.731 1.00 94.38 96 PHE A CA 1
ATOM 810 C C . PHE A 1 96 ? 3.363 3.109 -6.186 1.00 94.38 96 PHE A C 1
ATOM 812 O O . PHE A 1 96 ? 3.906 2.175 -6.772 1.00 94.38 96 PHE A O 1
ATOM 819 N N . LYS A 1 97 ? 2.516 3.928 -6.821 1.00 94.25 97 LYS A N 1
ATOM 820 C CA . LYS A 1 97 ? 2.231 3.812 -8.257 1.00 94.25 97 LYS A CA 1
ATOM 821 C C . LYS A 1 97 ? 3.493 3.984 -9.103 1.00 94.25 97 LYS A C 1
ATOM 823 O O . LYS A 1 97 ? 3.743 3.181 -9.995 1.00 94.25 97 LYS A O 1
ATOM 828 N N . LYS A 1 98 ? 4.328 4.980 -8.792 1.00 92.81 98 LYS A N 1
ATOM 829 C CA . LYS A 1 98 ? 5.600 5.180 -9.502 1.00 92.81 98 LYS A CA 1
ATOM 830 C C . LYS A 1 98 ? 6.528 3.969 -9.356 1.00 92.81 98 LYS A C 1
ATOM 832 O O . LYS A 1 98 ? 7.145 3.561 -10.336 1.00 92.81 98 LYS A O 1
ATOM 837 N N . LEU A 1 99 ? 6.611 3.389 -8.156 1.00 92.62 99 LEU A N 1
ATOM 838 C CA . LEU A 1 99 ? 7.364 2.154 -7.916 1.00 92.62 99 LEU A CA 1
ATOM 839 C C . LEU A 1 99 ? 6.853 1.010 -8.806 1.00 92.62 99 LEU A C 1
ATOM 841 O O . LEU A 1 99 ? 7.656 0.321 -9.435 1.00 92.62 99 LEU A O 1
ATOM 845 N N . PHE A 1 100 ? 5.533 0.831 -8.871 1.00 93.38 100 PHE A N 1
ATOM 846 C CA . PHE A 1 100 ? 4.890 -0.196 -9.688 1.00 93.38 100 PHE A CA 1
ATOM 847 C C . PHE A 1 100 ? 5.195 -0.023 -11.182 1.00 93.38 100 PHE A C 1
ATOM 849 O O . PHE A 1 100 ? 5.580 -0.986 -11.844 1.00 93.38 100 PHE A O 1
ATOM 856 N N . ASP A 1 101 ? 5.074 1.198 -11.706 1.00 92.81 101 ASP A N 1
ATOM 857 C CA . ASP A 1 101 ? 5.290 1.481 -13.129 1.00 92.81 101 ASP A CA 1
ATOM 858 C C . ASP A 1 101 ? 6.738 1.214 -13.552 1.00 92.81 101 ASP A C 1
ATOM 860 O O . ASP A 1 101 ? 6.965 0.575 -14.578 1.00 92.81 101 ASP A O 1
ATOM 864 N N . ILE A 1 102 ? 7.715 1.610 -12.727 1.00 91.75 102 ILE A N 1
ATOM 865 C CA . ILE A 1 102 ? 9.137 1.319 -12.972 1.00 91.75 102 ILE A CA 1
ATOM 866 C C . ILE A 1 102 ? 9.372 -0.193 -13.087 1.00 91.75 102 ILE A C 1
ATOM 868 O O . ILE A 1 102 ? 10.040 -0.643 -14.018 1.00 91.75 102 ILE A O 1
ATOM 872 N N . HIS A 1 103 ? 8.794 -0.991 -12.184 1.00 90.44 103 HIS A N 1
ATOM 873 C CA . HIS A 1 103 ? 8.961 -2.447 -12.220 1.00 90.44 103 HIS A CA 1
ATOM 874 C C . HIS A 1 103 ? 8.257 -3.093 -13.408 1.00 90.44 103 HIS A C 1
ATOM 876 O O . HIS A 1 103 ? 8.802 -4.014 -14.011 1.00 90.44 103 HIS A O 1
ATOM 882 N N . ARG A 1 104 ? 7.066 -2.614 -13.778 1.00 88.81 104 ARG A N 1
ATOM 883 C CA . ARG A 1 104 ? 6.331 -3.127 -14.941 1.00 88.81 104 ARG A CA 1
ATOM 884 C C . ARG A 1 104 ? 7.069 -2.859 -16.245 1.00 88.81 104 ARG A C 1
ATOM 886 O O . ARG A 1 104 ? 7.145 -3.766 -17.067 1.00 88.81 104 ARG A O 1
ATOM 893 N N . ILE A 1 105 ? 7.620 -1.656 -16.410 1.00 90.69 105 ILE A N 1
ATOM 894 C CA . ILE A 1 105 ? 8.423 -1.290 -17.584 1.00 90.69 105 ILE A CA 1
ATOM 895 C C . ILE A 1 105 ? 9.662 -2.184 -17.657 1.00 90.69 105 ILE A C 1
ATOM 897 O O . ILE A 1 105 ? 9.870 -2.845 -18.667 1.00 90.69 105 ILE A O 1
ATOM 901 N N . ALA A 1 106 ? 10.409 -2.315 -16.557 1.00 87.00 106 ALA A N 1
ATOM 902 C CA . ALA A 1 106 ? 11.594 -3.172 -16.521 1.00 87.00 106 ALA A CA 1
ATOM 903 C C . ALA A 1 106 ? 11.278 -4.645 -16.850 1.00 87.00 106 ALA A C 1
ATOM 905 O O . ALA A 1 106 ? 12.032 -5.297 -17.572 1.00 87.00 106 ALA A O 1
ATOM 906 N N . GLN A 1 107 ? 10.152 -5.176 -16.355 1.00 85.62 107 GLN A N 1
ATOM 907 C CA . GLN A 1 107 ? 9.702 -6.527 -16.705 1.00 85.62 107 GLN A CA 1
ATOM 908 C C . GLN A 1 107 ? 9.339 -6.648 -18.191 1.00 85.62 107 GLN A C 1
ATOM 910 O O . GLN A 1 107 ? 9.691 -7.646 -18.817 1.00 85.62 107 GLN A O 1
ATOM 915 N N . ALA A 1 108 ? 8.650 -5.655 -18.761 1.00 86.44 108 ALA A N 1
ATOM 916 C CA . ALA A 1 108 ? 8.286 -5.648 -20.175 1.00 86.44 108 ALA A CA 1
ATOM 917 C C . ALA A 1 108 ? 9.522 -5.581 -21.085 1.00 86.44 108 ALA A C 1
ATOM 919 O O . ALA A 1 108 ? 9.603 -6.349 -22.041 1.00 86.44 108 ALA A O 1
ATOM 920 N N . ASP A 1 109 ? 10.505 -4.743 -20.751 1.00 85.62 109 ASP A N 1
ATOM 921 C CA . ASP A 1 109 ? 11.759 -4.619 -21.501 1.00 85.62 109 ASP A CA 1
ATOM 922 C C . ASP A 1 109 ? 12.555 -5.930 -21.480 1.00 85.62 109 ASP A C 1
ATOM 924 O O . ASP A 1 109 ? 13.021 -6.402 -22.520 1.00 85.62 109 ASP A O 1
ATOM 928 N N . LEU A 1 110 ? 12.657 -6.574 -20.311 1.00 83.94 110 LEU A N 1
ATOM 929 C CA . LEU A 1 110 ? 13.309 -7.878 -20.174 1.00 83.94 110 LEU A CA 1
ATOM 930 C C . LEU A 1 110 ? 12.604 -8.945 -21.026 1.00 83.94 110 LEU A C 1
ATOM 932 O O . LEU A 1 110 ? 13.265 -9.723 -21.713 1.00 83.94 110 LEU A O 1
ATOM 936 N N . LEU A 1 111 ? 11.269 -8.966 -21.019 1.00 84.12 111 LEU A N 1
ATOM 937 C CA . LEU A 1 111 ? 10.472 -9.899 -21.821 1.00 84.12 111 LEU A CA 1
ATOM 938 C C . LEU A 1 111 ? 10.609 -9.645 -23.327 1.00 84.12 111 LEU A C 1
ATOM 940 O O . LEU A 1 111 ? 10.719 -10.602 -24.096 1.00 84.12 111 LEU A O 1
ATOM 94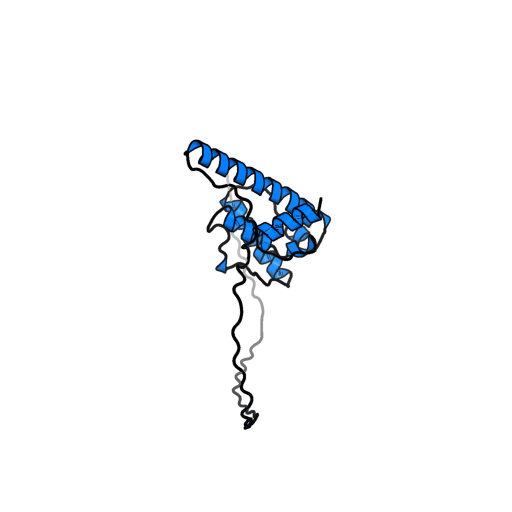4 N N . ALA A 1 112 ? 10.643 -8.376 -23.743 1.00 84.06 112 ALA A N 1
ATOM 945 C CA . ALA A 1 112 ? 10.840 -7.985 -25.134 1.00 84.06 112 ALA A CA 1
ATOM 946 C C . ALA A 1 112 ? 12.214 -8.435 -25.651 1.00 84.06 112 ALA A C 1
ATOM 948 O O . ALA A 1 112 ? 12.306 -8.995 -26.744 1.00 84.06 112 ALA A O 1
ATOM 949 N N . LEU A 1 113 ? 13.267 -8.277 -24.840 1.00 81.12 113 LEU A N 1
ATOM 950 C CA . LEU A 1 113 ? 14.607 -8.790 -25.144 1.00 81.12 113 LEU A CA 1
ATOM 951 C C . LEU A 1 113 ? 14.653 -10.324 -25.183 1.00 81.12 113 LEU A C 1
ATOM 953 O O . LEU A 1 113 ? 15.372 -10.894 -26.000 1.00 81.12 113 LEU A O 1
ATOM 957 N N . ALA A 1 114 ? 13.861 -10.999 -24.347 1.00 81.06 114 ALA A N 1
ATOM 958 C CA . ALA A 1 114 ? 13.738 -12.456 -24.345 1.00 81.06 114 ALA A CA 1
ATOM 959 C C . ALA A 1 114 ? 12.920 -13.015 -25.532 1.00 81.06 114 ALA A C 1
ATOM 961 O O . ALA A 1 114 ? 12.780 -14.230 -25.659 1.00 81.06 114 ALA A O 1
ATOM 962 N N . GLY A 1 115 ? 12.366 -12.159 -26.403 1.00 66.81 115 GLY A N 1
ATOM 963 C CA . GLY A 1 115 ? 11.556 -12.573 -27.554 1.00 66.81 115 GLY A CA 1
ATOM 964 C C . GLY A 1 115 ? 10.185 -13.159 -27.186 1.00 66.81 115 GLY A C 1
ATOM 965 O O . GLY A 1 115 ? 9.487 -13.695 -28.053 1.00 66.81 115 GLY A O 1
ATOM 966 N N . CYS A 1 116 ? 9.775 -13.051 -25.919 1.00 52.66 116 CYS A N 1
ATOM 967 C CA . CYS A 1 116 ? 8.487 -13.531 -25.431 1.00 52.66 116 CYS A CA 1
ATOM 968 C C . CYS A 1 116 ? 7.404 -12.486 -25.720 1.00 52.66 116 CYS A C 1
ATOM 970 O O . CYS A 1 116 ? 7.410 -11.383 -25.178 1.00 52.66 116 CYS A O 1
ATOM 972 N N . LYS A 1 117 ? 6.448 -12.837 -26.583 1.00 50.84 117 LYS A N 1
ATOM 973 C CA . LYS A 1 117 ? 5.312 -11.979 -26.934 1.00 50.84 117 LYS A CA 1
ATOM 974 C C . LYS A 1 117 ? 4.355 -11.922 -25.738 1.00 50.84 117 LYS A C 1
ATOM 976 O O . LYS A 1 117 ? 3.638 -12.886 -25.486 1.00 50.84 117 LYS A O 1
ATOM 981 N N . ILE A 1 118 ? 4.334 -10.817 -24.998 1.00 52.56 118 ILE A N 1
ATOM 982 C CA . ILE A 1 118 ? 3.226 -10.526 -24.083 1.00 52.56 118 ILE A CA 1
ATOM 983 C C . ILE A 1 118 ? 2.049 -10.008 -24.908 1.00 52.56 118 ILE A C 1
ATOM 985 O O . ILE A 1 118 ? 2.160 -8.997 -25.596 1.00 52.56 118 ILE A O 1
ATOM 989 N N . SER A 1 119 ? 0.920 -10.713 -24.857 1.00 38.38 119 SER A N 1
ATOM 990 C CA . SER A 1 119 ? -0.356 -10.167 -25.311 1.00 38.38 119 SER A CA 1
ATOM 991 C C . SER A 1 119 ? -0.766 -9.090 -24.306 1.00 38.38 119 SER A C 1
ATOM 993 O O . SER A 1 119 ? -1.325 -9.380 -23.253 1.00 38.38 119 SER A O 1
ATOM 995 N N . THR A 1 120 ? -0.401 -7.838 -24.578 1.00 42.00 120 THR A N 1
ATOM 996 C CA . THR A 1 120 ? -0.961 -6.672 -23.890 1.00 42.00 120 THR A CA 1
ATOM 997 C C . THR A 1 120 ? -2.346 -6.384 -24.460 1.00 42.00 120 THR A C 1
ATOM 999 O O . THR A 1 120 ? -2.532 -5.407 -25.178 1.00 42.00 120 THR A O 1
ATOM 1002 N N . GLU A 1 121 ? -3.309 -7.252 -24.160 1.00 36.62 121 GLU A N 1
ATOM 1003 C CA . GLU A 1 121 ? -4.727 -6.901 -24.224 1.00 36.62 121 GLU A CA 1
ATOM 1004 C C . GLU A 1 121 ? -5.143 -6.417 -22.822 1.00 36.62 121 GLU A C 1
ATOM 1006 O O . GLU A 1 121 ? -4.968 -7.149 -21.841 1.00 36.62 121 GLU A O 1
ATOM 1011 N N . PRO A 1 122 ? -5.657 -5.183 -22.673 1.00 38.81 122 PRO A N 1
ATOM 1012 C CA . PRO A 1 122 ? -6.350 -4.795 -21.457 1.00 38.81 122 PRO A CA 1
ATOM 1013 C C . PRO A 1 122 ? -7.573 -5.701 -21.311 1.00 38.81 122 PRO A C 1
ATOM 1015 O O . PRO A 1 122 ? -8.335 -5.845 -22.261 1.00 38.81 122 PRO A O 1
ATOM 1018 N N . ILE A 1 123 ? -7.752 -6.306 -20.134 1.00 41.59 123 ILE A N 1
ATOM 1019 C CA . ILE A 1 123 ? -8.878 -7.189 -19.801 1.00 41.59 123 ILE A CA 1
ATOM 1020 C C . ILE A 1 123 ? -10.197 -6.466 -20.125 1.00 41.59 123 ILE A C 1
ATOM 1022 O O . ILE A 1 123 ? -10.708 -5.673 -19.332 1.00 41.59 123 ILE A O 1
ATOM 1026 N N . GLN A 1 124 ? -10.740 -6.723 -21.316 1.00 38.41 124 GLN A N 1
ATOM 1027 C CA . GLN A 1 124 ? -12.098 -6.373 -21.692 1.00 38.41 124 GLN A CA 1
ATOM 1028 C C . GLN A 1 124 ? -12.991 -7.569 -21.372 1.00 38.41 124 GLN A C 1
ATOM 1030 O O . GLN A 1 124 ? -12.806 -8.674 -21.874 1.00 38.41 124 GLN A O 1
ATOM 1035 N N . LYS A 1 125 ? -13.923 -7.291 -20.460 1.00 34.44 125 LYS A N 1
ATOM 1036 C CA . LYS A 1 125 ? -15.181 -7.969 -20.131 1.00 34.44 125 LYS A CA 1
ATOM 1037 C C . LYS A 1 125 ? -15.489 -9.258 -20.925 1.00 34.44 125 LYS A C 1
ATOM 1039 O O . LYS A 1 125 ? -15.688 -9.175 -22.138 1.00 34.44 125 LYS A O 1
ATOM 1044 N N . PRO A 1 126 ? -15.696 -10.416 -20.265 1.00 32.34 126 PRO A N 1
ATOM 1045 C CA . PRO A 1 126 ? -16.349 -11.537 -20.927 1.00 32.34 126 PRO A CA 1
ATOM 1046 C C . PRO A 1 126 ? -17.776 -11.130 -21.324 1.00 32.34 126 PRO A C 1
ATOM 1048 O O . PRO A 1 126 ? -18.605 -10.777 -20.481 1.00 32.34 126 PRO A O 1
ATOM 1051 N N . SER A 1 127 ? -18.036 -11.145 -22.633 1.00 30.53 127 SER A N 1
ATOM 1052 C CA . SER A 1 127 ? -19.387 -11.117 -23.186 1.00 30.53 127 SER A CA 1
ATOM 1053 C C . SER A 1 127 ? -20.103 -12.387 -22.746 1.00 30.53 127 SER A C 1
ATOM 1055 O O . SER A 1 127 ? -19.675 -13.497 -23.057 1.00 30.53 127 SER A O 1
ATOM 1057 N N . ILE A 1 128 ? -21.177 -12.199 -21.987 1.00 35.66 128 ILE A N 1
ATOM 1058 C CA . ILE A 1 128 ? -22.162 -13.230 -21.686 1.00 35.66 128 ILE A CA 1
ATOM 1059 C C . ILE A 1 128 ? -22.785 -13.633 -23.025 1.00 35.66 128 ILE A C 1
ATOM 1061 O O . ILE A 1 128 ? -23.388 -12.801 -23.699 1.00 35.66 128 ILE A O 1
ATOM 1065 N N . LEU A 1 129 ? -22.596 -14.892 -23.421 1.00 32.59 129 LEU A N 1
ATOM 1066 C CA . LEU A 1 129 ? -23.438 -15.527 -24.425 1.00 32.59 129 LEU A CA 1
ATOM 1067 C C . LEU A 1 129 ? -24.793 -15.795 -23.773 1.00 32.59 129 LEU A C 1
ATOM 1069 O O . LEU A 1 129 ? -24.920 -16.659 -22.907 1.00 32.59 129 LEU A O 1
ATOM 1073 N N . GLU A 1 130 ? -25.792 -15.035 -24.199 1.00 41.12 130 GLU A N 1
ATOM 1074 C CA . GLU A 1 130 ? -27.183 -15.448 -24.113 1.00 41.12 130 GLU A CA 1
ATOM 1075 C C . GLU A 1 130 ? -27.371 -16.671 -25.019 1.00 41.12 130 GLU A C 1
ATOM 1077 O O . GLU A 1 130 ? -27.035 -16.657 -26.205 1.00 41.12 130 GLU A O 1
ATOM 1082 N N . THR A 1 131 ? -27.916 -17.753 -24.475 1.00 28.62 131 THR A N 1
ATOM 1083 C CA . THR A 1 131 ? -28.745 -18.665 -25.262 1.00 28.62 131 THR A CA 1
ATOM 1084 C C . THR A 1 131 ? -29.928 -19.095 -24.407 1.00 28.62 131 THR A C 1
ATOM 1086 O O . THR A 1 131 ? -29.800 -19.360 -23.215 1.00 28.62 131 THR A O 1
ATOM 1089 N N . GLU A 1 132 ? -31.072 -19.047 -25.069 1.00 33.03 132 GLU A N 1
ATOM 1090 C CA . GLU A 1 132 ? -32.432 -18.903 -24.580 1.00 33.03 132 GLU A CA 1
ATOM 1091 C C . GLU A 1 132 ? -33.035 -20.077 -23.787 1.00 33.03 132 GLU A C 1
ATOM 1093 O O . GLU A 1 132 ? -32.519 -21.191 -23.717 1.00 33.03 132 GLU A O 1
ATOM 1098 N N . GLU A 1 133 ? -34.195 -19.743 -23.217 1.00 34.56 133 GLU A N 1
ATOM 1099 C CA . GLU A 1 133 ? -35.182 -20.514 -22.466 1.00 34.56 133 GLU A CA 1
ATOM 1100 C C . GLU A 1 133 ? -35.497 -21.939 -22.955 1.00 34.56 133 GLU A C 1
ATOM 1102 O O . GLU A 1 133 ? -35.663 -22.203 -24.147 1.00 34.56 133 GLU A O 1
ATOM 1107 N N . LYS A 1 134 ? -35.877 -22.799 -21.994 1.00 29.95 134 LYS A N 1
ATOM 1108 C CA . LYS A 1 134 ? -37.187 -23.465 -22.081 1.00 29.95 134 LYS A CA 1
ATOM 1109 C C . LYS A 1 134 ? -37.763 -23.883 -20.724 1.00 29.95 134 LYS A C 1
ATOM 1111 O O . LYS A 1 134 ? -37.191 -24.683 -19.995 1.00 29.95 134 LYS A O 1
ATOM 1116 N N . SER A 1 135 ? -38.933 -23.299 -20.467 1.00 26.83 135 SER A N 1
ATOM 1117 C CA . SER A 1 135 ? -40.088 -23.717 -19.662 1.00 26.83 135 SER A CA 1
ATOM 1118 C C . SER A 1 135 ? -40.118 -25.167 -19.144 1.00 26.83 135 SER A C 1
ATOM 1120 O O . SER A 1 135 ? -39.895 -26.088 -19.924 1.00 26.83 135 SER A O 1
ATOM 1122 N N . ILE A 1 136 ? -40.513 -25.355 -17.873 1.00 30.61 136 ILE A N 1
ATOM 1123 C CA . ILE A 1 136 ? -41.688 -26.150 -17.450 1.00 30.61 136 ILE A CA 1
ATOM 1124 C C . ILE A 1 136 ? -42.056 -25.783 -15.996 1.00 30.61 136 ILE A C 1
ATOM 1126 O O . ILE A 1 136 ? -41.273 -25.906 -15.057 1.00 30.61 136 ILE A O 1
ATOM 1130 N N . THR A 1 137 ? -43.294 -25.317 -15.858 1.00 24.67 137 THR A N 1
ATOM 1131 C CA . THR A 1 137 ? -44.133 -25.203 -14.659 1.00 24.67 137 THR A CA 1
ATOM 1132 C C . THR A 1 137 ? -44.259 -26.522 -13.890 1.00 24.67 137 THR A C 1
ATOM 1134 O O . THR A 1 137 ? -44.473 -27.537 -14.527 1.00 24.67 137 THR A O 1
ATOM 1137 N N . HIS A 1 138 ? -44.242 -26.496 -12.549 1.00 37.69 138 HIS A N 1
ATOM 1138 C CA . HIS A 1 138 ? -45.285 -27.066 -11.666 1.00 37.69 138 HIS A CA 1
ATOM 1139 C C . HIS A 1 138 ? -45.051 -26.618 -10.205 1.00 37.69 138 HIS A C 1
ATOM 1141 O O . HIS A 1 138 ? -43.980 -26.814 -9.638 1.00 37.69 138 HIS A O 1
ATOM 1147 N N . GLN A 1 139 ? -46.070 -25.971 -9.627 1.00 39.09 139 GLN A N 1
ATOM 1148 C CA . GLN A 1 139 ? -46.243 -25.707 -8.188 1.00 39.09 139 GLN A CA 1
ATOM 1149 C C . GLN A 1 139 ? -46.698 -26.996 -7.441 1.00 39.09 139 GLN A C 1
ATOM 1151 O O . GLN A 1 139 ? -46.792 -28.049 -8.067 1.00 39.09 139 GLN A O 1
ATOM 1156 N N . PRO A 1 140 ? -47.175 -26.920 -6.183 1.00 38.44 140 PRO A N 1
ATOM 1157 C CA . PRO A 1 140 ? -46.419 -26.794 -4.941 1.00 38.44 140 PRO A CA 1
ATOM 1158 C C . PRO A 1 140 ? -46.622 -28.047 -4.062 1.00 38.44 140 PRO A C 1
ATOM 1160 O O . PRO A 1 140 ? -47.647 -28.720 -4.152 1.00 38.44 140 PRO A O 1
ATOM 1163 N N . PHE A 1 141 ? -45.702 -28.330 -3.140 1.00 26.22 141 PHE A N 1
ATOM 1164 C CA . PHE A 1 141 ? -46.020 -29.200 -2.006 1.00 26.22 141 PHE A CA 1
ATOM 1165 C C . PHE A 1 141 ? -45.613 -28.509 -0.708 1.00 26.22 141 PHE A C 1
ATOM 1167 O O . PHE A 1 141 ? -44.486 -28.035 -0.563 1.00 26.22 141 PHE A O 1
ATOM 1174 N N . ALA A 1 142 ? -46.606 -28.376 0.163 1.00 30.33 142 ALA A N 1
ATOM 1175 C CA . ALA A 1 142 ? -46.532 -27.816 1.497 1.00 30.33 142 ALA A CA 1
ATOM 1176 C C . ALA A 1 142 ? -46.111 -28.890 2.516 1.00 30.33 142 ALA A C 1
ATOM 1178 O O . ALA A 1 142 ? -46.090 -30.073 2.190 1.00 30.33 142 ALA A O 1
ATOM 1179 N N . GLU A 1 143 ? -45.887 -28.425 3.751 1.00 29.70 143 GLU A N 1
ATOM 1180 C CA . GLU A 1 143 ? -45.794 -29.192 5.007 1.00 29.70 143 GLU A CA 1
ATOM 1181 C C . GLU A 1 143 ? -44.439 -29.907 5.232 1.00 29.70 143 GLU A C 1
ATOM 1183 O O . GLU A 1 143 ? -43.888 -30.545 4.348 1.00 29.70 143 GLU A O 1
ATOM 1188 N N . THR A 1 144 ? -43.775 -29.820 6.390 1.00 27.30 144 THR A N 1
ATOM 1189 C CA . THR A 1 144 ? -44.249 -29.502 7.748 1.00 27.30 144 THR A CA 1
ATOM 1190 C C . THR A 1 144 ? -43.067 -29.129 8.657 1.00 27.30 144 THR A C 1
ATOM 1192 O O . THR A 1 144 ? -41.907 -29.376 8.336 1.00 27.30 144 THR A O 1
ATOM 1195 N N . GLU A 1 145 ? -43.420 -28.514 9.782 1.00 31.50 145 GLU A N 1
ATOM 1196 C CA . GLU A 1 145 ? -42.637 -28.137 10.961 1.00 31.50 145 GLU A CA 1
ATOM 1197 C C . GLU A 1 145 ? -41.614 -29.179 11.466 1.00 31.50 145 GLU A C 1
ATOM 1199 O O . GLU A 1 145 ? -41.863 -30.376 11.408 1.00 31.50 145 GLU A O 1
ATOM 1204 N N . GLU A 1 146 ? -40.500 -28.720 12.056 1.00 30.61 146 GLU A N 1
ATOM 1205 C CA . GLU A 1 146 ? -40.304 -28.770 13.520 1.00 30.61 146 GLU A CA 1
ATOM 1206 C C . GLU A 1 146 ? -39.038 -28.007 13.976 1.00 30.61 146 GLU A C 1
ATOM 1208 O O . GLU A 1 146 ? -37.937 -28.161 13.448 1.00 30.61 146 GLU A O 1
ATOM 1213 N N . LYS A 1 147 ? -39.212 -27.197 15.028 1.00 33.34 147 LYS A N 1
ATOM 1214 C CA . LYS A 1 147 ? -38.186 -26.736 15.977 1.00 33.34 147 LYS A CA 1
ATOM 1215 C C . LYS A 1 147 ? -38.663 -27.187 17.360 1.00 33.34 147 LYS A C 1
ATOM 1217 O O . LYS A 1 147 ? -39.824 -26.948 17.676 1.00 33.34 147 LYS A O 1
ATOM 1222 N N . PRO A 1 148 ? -37.802 -27.757 18.212 1.00 34.22 148 PRO A N 1
ATOM 1223 C CA . PRO A 1 148 ? -37.569 -27.167 19.549 1.00 34.22 148 PRO A CA 1
ATOM 1224 C C . PRO A 1 148 ? -36.104 -27.397 20.001 1.00 34.22 148 PRO A C 1
ATOM 1226 O O . PRO A 1 148 ? -35.376 -28.150 19.376 1.00 34.22 148 PRO A O 1
ATOM 1229 N N . THR A 1 149 ? -35.514 -26.871 21.074 1.00 28.11 149 THR A N 1
ATOM 1230 C CA . THR A 1 149 ? -35.743 -25.799 22.050 1.00 28.11 149 THR A CA 1
ATOM 1231 C C . THR A 1 149 ? -34.468 -25.764 22.917 1.00 28.11 149 THR A C 1
ATOM 1233 O O . THR A 1 149 ? -33.794 -26.770 23.113 1.00 28.11 149 THR A O 1
ATOM 1236 N N . THR A 1 150 ? -34.150 -24.572 23.408 1.00 30.50 150 THR A N 1
ATOM 1237 C CA . THR A 1 150 ? -33.202 -24.164 24.458 1.00 30.50 150 THR A CA 1
ATOM 1238 C C . THR A 1 150 ? -33.127 -25.046 25.722 1.00 30.50 150 THR A C 1
ATOM 1240 O O . THR A 1 150 ? -34.169 -25.483 26.198 1.00 30.50 150 THR A O 1
ATOM 1243 N N . SER A 1 151 ? -31.931 -25.165 26.337 1.00 33.91 151 SER A N 1
ATOM 1244 C CA . SER A 1 151 ? -31.602 -25.017 27.796 1.00 33.91 151 SER A CA 1
ATOM 1245 C C . SER A 1 151 ? -30.167 -25.533 28.065 1.00 33.91 151 SER A C 1
ATOM 1247 O O . SER A 1 151 ? -29.821 -26.609 27.601 1.00 33.91 151 SER A O 1
ATOM 1249 N N . GLN A 1 152 ? -29.199 -24.737 28.547 1.00 29.62 152 GLN A N 1
ATOM 1250 C CA . GLN A 1 152 ? -28.890 -24.337 29.943 1.00 29.62 152 GLN A CA 1
ATOM 1251 C C . GLN A 1 152 ? -28.577 -25.479 30.942 1.00 29.62 152 GLN A C 1
ATOM 1253 O O . GLN A 1 152 ? -29.475 -26.239 31.276 1.00 29.62 152 GLN A O 1
ATOM 1258 N N . ALA A 1 153 ? -27.329 -25.502 31.458 1.00 31.56 153 ALA A N 1
ATOM 1259 C CA . ALA A 1 153 ? -26.863 -25.833 32.836 1.00 31.56 153 ALA A CA 1
ATOM 1260 C C . ALA A 1 153 ? -25.310 -25.987 32.817 1.00 31.56 153 ALA A C 1
ATOM 1262 O O . ALA A 1 153 ? -24.797 -26.753 32.010 1.00 31.56 153 ALA A O 1
ATOM 1263 N N . THR A 1 154 ? -24.473 -25.121 33.415 1.00 26.86 154 THR A N 1
ATOM 1264 C CA . THR A 1 154 ? -24.028 -24.976 34.832 1.00 26.86 154 THR A CA 1
ATOM 1265 C C . THR A 1 154 ? -23.293 -26.171 35.464 1.00 26.86 154 THR A C 1
ATOM 1267 O O . THR A 1 154 ? -23.944 -27.152 35.793 1.00 26.86 154 THR A O 1
ATOM 1270 N N . SER A 1 155 ? -21.982 -26.008 35.734 1.00 34.81 155 SER A N 1
ATOM 1271 C CA . SER A 1 155 ? -21.240 -26.316 36.994 1.00 34.81 155 SER A CA 1
ATOM 1272 C C . SER A 1 155 ? -19.723 -26.299 36.699 1.00 34.81 155 SER A C 1
ATOM 1274 O O . SER A 1 155 ? -19.260 -27.051 35.851 1.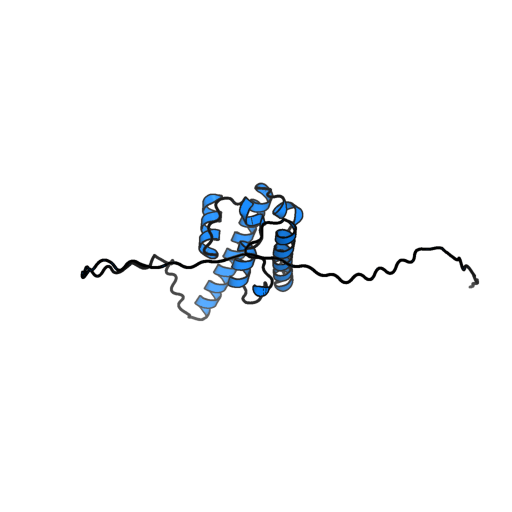00 34.81 155 SER A O 1
ATOM 1276 N N . ASP A 1 156 ? -18.951 -25.304 37.135 1.00 32.25 156 ASP A N 1
ATOM 1277 C CA . ASP A 1 156 ? -18.310 -25.154 38.457 1.00 32.25 156 ASP A CA 1
ATOM 1278 C C . ASP A 1 156 ? -17.064 -26.044 38.672 1.00 32.25 156 ASP A C 1
ATOM 1280 O O . ASP A 1 156 ? -17.148 -27.266 38.773 1.00 32.25 156 ASP A O 1
ATOM 1284 N N . SER A 1 157 ? -15.893 -25.403 38.771 1.00 35.91 157 SER A N 1
ATOM 1285 C CA . SER A 1 157 ? -14.810 -25.817 39.672 1.00 35.91 157 SER A CA 1
ATOM 1286 C C . SER A 1 157 ? -13.785 -24.697 39.832 1.00 35.91 157 SER A C 1
ATOM 1288 O O . SER A 1 157 ? -12.921 -24.444 38.994 1.00 35.91 157 SER A O 1
ATOM 1290 N N . SER A 1 158 ? -13.906 -24.038 40.977 1.00 35.75 158 SER A N 1
ATOM 1291 C CA . SER A 1 158 ? -12.921 -23.159 41.596 1.00 35.75 158 SER A CA 1
ATOM 1292 C C . SER A 1 158 ? -11.575 -23.856 41.850 1.00 35.75 158 SER A C 1
ATOM 1294 O O . SER A 1 158 ? -11.551 -24.991 42.318 1.00 35.75 158 SER A O 1
ATOM 1296 N N . LYS A 1 159 ? -10.458 -23.123 41.718 1.00 39.78 159 LYS A N 1
ATOM 1297 C CA . LYS A 1 159 ? -9.380 -23.118 42.730 1.00 39.78 159 LYS A CA 1
ATOM 1298 C C . LYS A 1 159 ? -8.536 -21.842 42.651 1.00 39.78 159 LYS A C 1
ATOM 1300 O O . LYS A 1 159 ? -7.719 -21.628 41.765 1.00 39.78 159 LYS A O 1
ATOM 1305 N N . LYS A 1 160 ? -8.790 -21.007 43.653 1.00 32.53 160 LYS A N 1
ATOM 1306 C CA . LYS A 1 160 ? -8.057 -19.828 44.106 1.00 32.53 160 LYS A CA 1
ATOM 1307 C C . LYS A 1 160 ? -6.783 -20.288 44.823 1.00 32.53 160 LYS A C 1
ATOM 1309 O O . LYS A 1 160 ? -6.891 -21.056 45.774 1.00 32.53 160 LYS A O 1
ATOM 1314 N N . ILE A 1 161 ? -5.609 -19.786 44.437 1.00 36.19 161 ILE A N 1
ATOM 1315 C CA . ILE A 1 161 ? -4.452 -19.708 45.342 1.00 36.19 161 ILE A CA 1
ATOM 1316 C C . ILE A 1 161 ? -3.948 -18.268 45.337 1.00 36.19 161 ILE A C 1
ATOM 1318 O O . ILE A 1 161 ? -3.363 -17.769 44.382 1.00 36.19 161 ILE A O 1
ATOM 1322 N N . THR A 1 162 ? -4.256 -17.609 46.446 1.00 35.91 162 THR A N 1
ATOM 1323 C CA . THR A 1 162 ? -3.679 -16.361 46.932 1.00 35.91 162 THR A CA 1
ATOM 1324 C C . THR A 1 162 ? -2.303 -16.651 47.530 1.00 35.91 162 THR A C 1
ATOM 1326 O O . THR A 1 162 ? -2.203 -17.528 48.381 1.00 35.91 162 THR A O 1
ATOM 1329 N N . SER A 1 163 ? -1.286 -15.855 47.196 1.00 37.66 163 SER A N 1
ATOM 1330 C CA . SER A 1 163 ? -0.340 -15.359 48.205 1.00 37.66 163 SER A CA 1
ATOM 1331 C C . SER A 1 163 ? 0.379 -14.106 47.717 1.00 37.66 163 SER A C 1
ATOM 1333 O O . SER A 1 163 ? 0.928 -14.056 46.622 1.00 37.66 163 SER A O 1
ATOM 1335 N N . GLN A 1 164 ? 0.330 -13.103 48.581 1.00 40.06 164 GLN A N 1
ATOM 1336 C CA . GLN A 1 164 ? 0.959 -11.792 48.521 1.00 40.06 164 GLN A CA 1
ATOM 1337 C C . GLN A 1 164 ? 2.424 -11.843 49.012 1.00 40.06 164 GLN A C 1
ATOM 1339 O O . GLN A 1 164 ? 2.848 -12.858 49.561 1.00 40.06 164 GLN A O 1
ATOM 1344 N N . LEU A 1 165 ? 3.086 -10.676 48.924 1.00 36.53 165 LEU A N 1
ATOM 1345 C CA . LEU A 1 165 ? 4.253 -10.168 49.683 1.00 36.53 165 LEU A CA 1
ATOM 1346 C C . LEU A 1 165 ? 5.656 -10.191 49.024 1.00 36.53 165 LEU A C 1
ATOM 1348 O O . LEU A 1 165 ? 6.386 -11.173 49.041 1.00 36.53 165 LEU A O 1
ATOM 1352 N N . THR A 1 166 ? 6.058 -9.001 48.554 1.00 39.12 166 THR A N 1
ATOM 1353 C CA . THR A 1 166 ? 7.418 -8.396 48.605 1.00 39.12 166 THR A CA 1
ATOM 1354 C C . THR A 1 166 ? 7.826 -8.065 50.070 1.00 39.12 166 THR A C 1
ATOM 1356 O O . THR A 1 166 ? 6.910 -8.113 50.894 1.00 39.12 166 THR A O 1
ATOM 1359 N N . PRO A 1 167 ? 9.060 -7.608 50.454 1.00 45.97 167 PRO A N 1
ATOM 1360 C CA . PRO A 1 167 ? 10.139 -6.996 49.643 1.00 45.97 167 PRO A CA 1
ATOM 1361 C C . PRO A 1 167 ? 11.631 -7.302 50.014 1.00 45.97 167 PRO A C 1
ATOM 1363 O O . PRO A 1 167 ? 11.961 -7.728 51.110 1.00 45.97 167 PRO A O 1
ATOM 1366 N N . SER A 1 168 ? 12.533 -6.952 49.077 1.00 39.19 168 SER A N 1
ATOM 1367 C CA . SER A 1 168 ? 13.855 -6.282 49.224 1.00 39.19 168 SER A CA 1
ATOM 1368 C C . SER A 1 168 ? 14.892 -6.739 50.278 1.00 39.19 168 SER A C 1
ATOM 1370 O O . SER A 1 168 ? 14.726 -6.462 51.461 1.00 39.19 168 SER A O 1
ATOM 1372 N N . ILE A 1 169 ? 16.071 -7.218 49.829 1.00 51.91 169 ILE A N 1
ATOM 1373 C CA . ILE A 1 169 ? 17.359 -7.075 50.551 1.00 51.91 169 ILE A CA 1
ATOM 1374 C C . ILE A 1 169 ? 18.501 -6.689 49.586 1.00 51.91 169 ILE A C 1
ATOM 1376 O O . ILE A 1 169 ? 18.697 -7.279 48.527 1.00 51.91 169 ILE A O 1
ATOM 1380 N N . LYS A 1 170 ? 19.248 -5.660 50.011 1.00 41.25 170 LYS A N 1
ATOM 1381 C CA . LYS A 1 170 ? 20.484 -5.075 49.462 1.00 41.25 170 LYS A CA 1
ATOM 1382 C C . LYS A 1 170 ? 21.701 -5.995 49.635 1.00 41.25 170 LYS A C 1
ATOM 1384 O O . LYS A 1 170 ? 21.881 -6.565 50.702 1.00 41.25 170 LYS A O 1
ATOM 1389 N N . GLY A 1 171 ? 22.627 -5.960 48.674 1.00 37.19 171 GLY A N 1
ATOM 1390 C CA . GLY A 1 171 ? 24.012 -6.412 48.851 1.00 37.19 171 GLY A CA 1
ATOM 1391 C C . GLY A 1 171 ? 24.990 -5.579 48.014 1.00 37.19 171 GLY A C 1
ATOM 1392 O O . GLY A 1 171 ? 25.042 -5.723 46.800 1.00 37.19 171 GLY A O 1
ATOM 1393 N N . LYS A 1 172 ? 25.741 -4.683 48.669 1.00 44.16 172 LYS A N 1
ATOM 1394 C CA . LYS A 1 172 ? 26.915 -3.947 48.155 1.00 44.16 172 LYS A CA 1
ATOM 1395 C C . LYS A 1 172 ? 28.165 -4.539 48.807 1.00 44.16 172 LYS A C 1
ATOM 1397 O O . LYS A 1 172 ? 28.218 -4.449 50.026 1.00 44.16 172 LYS A O 1
ATOM 1402 N N . ILE A 1 173 ? 29.169 -4.990 48.046 1.00 48.09 173 ILE A N 1
ATOM 1403 C CA . ILE A 1 173 ? 30.609 -5.041 48.422 1.00 48.09 173 ILE A CA 1
ATOM 1404 C C . ILE A 1 173 ? 31.393 -5.103 47.081 1.00 48.09 173 ILE A C 1
ATOM 1406 O O . ILE A 1 173 ? 31.200 -6.053 46.337 1.00 48.09 173 ILE A O 1
ATOM 1410 N N . SER A 1 174 ? 31.970 -4.032 46.513 1.00 44.16 174 SER A N 1
ATOM 1411 C CA . SER A 1 174 ? 33.248 -3.329 46.787 1.00 44.16 174 SER A CA 1
ATOM 1412 C C . SER A 1 174 ? 34.509 -4.205 46.760 1.00 44.16 174 SER A C 1
ATOM 1414 O O . SER A 1 174 ? 34.615 -5.077 47.604 1.00 44.16 174 SER A O 1
ATOM 1416 N N . ASN A 1 175 ? 35.460 -3.898 45.856 1.00 47.44 175 ASN A N 1
ATOM 1417 C CA . ASN A 1 175 ? 36.944 -3.911 45.988 1.00 47.44 175 ASN A CA 1
ATOM 1418 C C . ASN A 1 175 ? 37.533 -3.425 44.626 1.00 47.44 175 ASN A C 1
ATOM 1420 O O . ASN A 1 175 ? 37.261 -4.058 43.614 1.00 47.44 175 ASN A O 1
ATOM 1424 N N . LYS A 1 176 ? 38.047 -2.184 44.441 1.00 47.78 176 LYS A N 1
ATOM 1425 C CA . LYS A 1 176 ? 39.430 -1.648 44.673 1.00 47.78 176 LYS A CA 1
ATOM 1426 C C . LYS A 1 176 ? 40.545 -2.610 44.199 1.00 47.78 176 LYS A C 1
ATOM 1428 O O . LYS A 1 176 ? 40.465 -3.771 44.556 1.00 47.78 176 LYS A O 1
ATOM 1433 N N . ALA A 1 177 ? 41.627 -2.258 43.485 1.00 50.28 177 ALA A N 1
ATOM 1434 C CA . ALA A 1 177 ? 42.337 -1.023 43.082 1.00 50.28 177 ALA A CA 1
ATOM 1435 C C . ALA A 1 177 ? 43.308 -1.388 41.898 1.00 50.28 177 ALA A C 1
ATOM 1437 O O . ALA A 1 177 ? 43.631 -2.564 41.782 1.00 50.28 177 ALA A O 1
ATOM 1438 N N . LYS A 1 178 ? 43.588 -0.536 40.881 1.00 51.22 178 LYS A N 1
ATOM 1439 C CA . LYS A 1 178 ? 44.784 0.349 40.631 1.00 51.22 178 LYS A CA 1
ATOM 1440 C C . LYS A 1 178 ? 46.186 -0.309 40.778 1.00 51.22 178 LYS A C 1
ATOM 1442 O O . LYS A 1 178 ? 46.275 -1.233 41.575 1.00 51.22 178 LYS A O 1
ATOM 1447 N N . PRO A 1 179 ? 47.313 0.273 40.282 1.00 70.44 179 PRO A N 1
ATOM 1448 C CA . PRO A 1 179 ? 47.630 1.204 39.165 1.00 70.44 179 PRO A CA 1
ATOM 1449 C C . PRO A 1 179 ? 48.696 0.573 38.198 1.00 70.44 179 PRO A C 1
ATOM 1451 O O . PRO A 1 179 ? 49.027 -0.593 38.376 1.00 70.44 179 PRO A O 1
ATOM 1454 N N . VAL A 1 180 ? 49.196 1.182 37.110 1.00 60.00 180 VAL A N 1
ATOM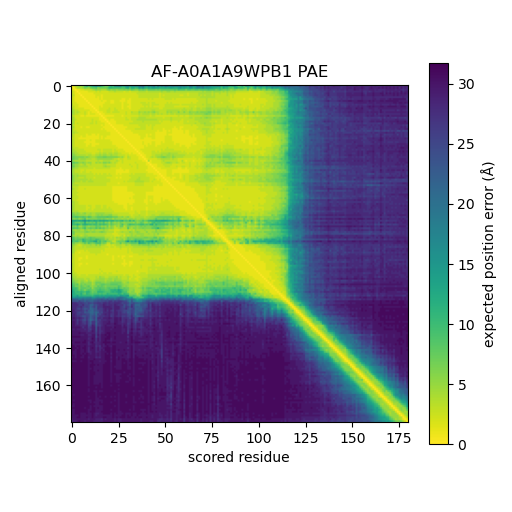 1455 C CA . VAL A 1 180 ? 50.104 2.350 36.932 1.00 60.00 180 VAL A CA 1
ATOM 1456 C C . VAL A 1 180 ? 49.947 2.873 35.510 1.00 60.00 180 VAL A C 1
ATOM 1458 O O . VAL A 1 180 ? 49.848 2.027 34.596 1.00 60.00 180 VAL A O 1
#

Organism: NCBI:txid37001

Nearest PDB structures (foldseek):
  1ueg-assembly1_A  TM=9.865E-01  e=3.669E-08  Homo sapiens
  3jak-assembly1_N  TM=9.928E-01  e=5.557E-08  Homo sapiens
  1vka-assembly1_A  TM=9.933E-01  e=1.652E-07  Homo sapiens
  2qjz-assembly2_B  TM=9.866E-01  e=1.930E-07  Homo sapiens
  1wyo-assembly1_A  TM=7.368E-01  e=1.414E-07  Homo sapiens